Protein AF-A0A836Q0M6-F1 (afdb_monomer_lite)

Radius of gyration: 48.04 Å; chains: 1; bounding box: 101×68×186 Å

Foldseek 3Di:
DDDDDDDDDDPPPPVVVVVVVVVVVVVVVPDPPPPDQLLNVLVVCVVVVVLVSSLVSLVVVCVVPVLDLSSLLSNLVSCVSVVVLVSSLVSLVSSLVSPVPDPSNVVSVVSNVVSVVVVVVLQPCQDDPVLLVVLLVQQVVVLVVVLVVLQVVLQVLLVVLQVVLCVVLVHDCPVDPVVVPDDDPPVPDPPPVVNVVVNVVSNVVSNVSSVVSNVVSVVVSVVSVVLSVVVSVLSVCQPDDDPDQRWHSPPDYSVDTDGDRSVPPPVVPPPPPPPPPPVPPPVVVPPCPPPVVVVVVVVVVPDDDDDPPDDDDDDDDDDDDDDDPPPDDDDDDD

Secondary structure (DSSP, 8-state):
-----PPPPPTTSSHHHHHHHHHHHHHTTT---TTS-HHHHHHHHHHTT-HHHHHHHHHHHHHH-TT-HHHHHHHHHHHHHTT-HHHHHHHHHHHHHH-TTSHHHHHHHHHHHHHHHHHHHHHT-PPPHHHHHHHHHHHHHHHHHHHHHHHHHHHHHHHHHHHHHHHHTT----S-GGGGG-----TT----HHHHHHHHHHHHHHHHHHHHHHHHHHHHHHHHHHHHHHHHHHHH-TTS-TTSPPBPSTT--SS---B--TT-------------------TTT-------HHHHHHHTTT-PPPPS-----PPPPP---PPPS---------

Sequence (334 aa):
MPLRSETTRPLSALRLSCVMLFLLGAALISMPRALAGPLEDGVEQYYYKRYHTAAMFFEEACAKDPMNWKPHFYLARTLEQLREYEAAKAEFEYCFRLNPFSKEGRLAKQAVLDLAADRERRKHIADDPMIVAQALRLLNSQSADLKGRIRAEANRLANERMRVAAERLGMRVETNPNRYRRWYYRPDEEVSGRAYIQNSWHRNDAMREAALARIEATRRAAEIQKSSNNLKLLIADPSNKPGSAKLRALGTNLYVRFYGSPERDDIPGEDKPLELKAKAGLLSDLNLKTSNPIREALNGMGFATPTKASLKSAPPPKRVVRRDPRAYHHFGDW

Structure (mmCIF, N/CA/C/O backbone):
data_AF-A0A836Q0M6-F1
#
_entry.id   AF-A0A836Q0M6-F1
#
loop_
_atom_site.group_PDB
_atom_site.id
_atom_site.type_symbol
_atom_site.label_atom_id
_atom_site.label_alt_id
_atom_site.label_comp_id
_atom_site.label_asym_id
_atom_site.label_entity_id
_atom_site.label_seq_id
_atom_site.pdbx_PDB_ins_code
_atom_site.Cartn_x
_atom_site.Cartn_y
_atom_site.Cartn_z
_atom_site.occupancy
_atom_site.B_iso_or_equiv
_atom_site.auth_seq_id
_atom_site.auth_comp_id
_atom_site.auth_asym_id
_atom_site.auth_atom_id
_atom_site.pdbx_PDB_model_num
ATOM 1 N N . MET A 1 1 ? 0.145 18.548 125.464 1.00 50.41 1 MET A N 1
ATOM 2 C CA . MET A 1 1 ? 0.325 17.227 124.812 1.00 50.41 1 MET A CA 1
ATOM 3 C C . MET A 1 1 ? -1.043 16.557 124.756 1.00 50.41 1 MET A C 1
ATOM 5 O O . MET A 1 1 ? -1.698 16.662 125.786 1.00 50.41 1 MET A O 1
ATOM 9 N N . PRO A 1 2 ? -1.516 15.913 123.665 1.00 54.16 2 PRO A N 1
ATOM 10 C CA . PRO A 1 2 ? -0.854 15.487 122.424 1.00 54.16 2 PRO A CA 1
ATOM 11 C C . PRO A 1 2 ? -1.456 16.078 121.118 1.00 54.16 2 PRO A C 1
ATOM 13 O O . PRO A 1 2 ? -2.412 16.843 121.135 1.00 54.16 2 PRO A O 1
ATOM 16 N N . LEU A 1 3 ? -0.808 15.714 120.003 1.00 57.53 3 LEU A N 1
ATOM 17 C CA . LEU A 1 3 ? -1.065 16.006 118.582 1.00 57.53 3 LEU A CA 1
ATOM 18 C C . LEU A 1 3 ? -2.156 15.117 117.947 1.00 57.53 3 LEU A C 1
ATOM 20 O O . LEU A 1 3 ? -2.352 14.002 118.429 1.00 57.53 3 LEU A O 1
ATOM 24 N N . ARG A 1 4 ? -2.672 15.562 116.778 1.00 46.38 4 ARG A N 1
ATOM 25 C CA . ARG A 1 4 ? -3.208 14.830 115.585 1.00 46.38 4 ARG A CA 1
ATOM 26 C C . ARG A 1 4 ? -4.562 15.409 115.148 1.00 46.38 4 ARG A C 1
ATOM 28 O O . ARG A 1 4 ? -5.356 15.766 116.000 1.00 46.38 4 ARG A O 1
ATOM 35 N N . SER A 1 5 ? -4.959 15.485 113.882 1.00 52.97 5 SER A N 1
ATOM 36 C CA . SER A 1 5 ? -4.341 15.305 112.559 1.00 52.97 5 SER A CA 1
ATOM 37 C C . SER A 1 5 ? -5.459 15.673 111.571 1.00 52.97 5 SER A C 1
ATOM 39 O O . SER A 1 5 ? -6.487 14.994 111.578 1.00 52.97 5 SER A O 1
ATOM 41 N N . GLU A 1 6 ? -5.306 16.726 110.766 1.00 49.78 6 GLU A N 1
ATOM 42 C CA . GLU A 1 6 ? -6.314 17.093 109.764 1.00 49.78 6 GLU A CA 1
ATOM 43 C C . GLU A 1 6 ? -6.086 16.390 108.423 1.00 49.78 6 GLU A C 1
ATOM 45 O O . GLU A 1 6 ? -4.973 16.161 107.953 1.00 49.78 6 GLU A O 1
ATOM 50 N N . THR A 1 7 ? -7.225 16.005 107.871 1.00 54.31 7 THR A N 1
ATOM 51 C CA . THR A 1 7 ? -7.507 15.124 106.747 1.00 54.31 7 THR A CA 1
ATOM 52 C C . THR A 1 7 ? -7.107 15.693 105.387 1.00 54.31 7 THR A C 1
ATOM 54 O O . THR A 1 7 ? -7.543 16.782 105.019 1.00 54.31 7 THR A O 1
ATOM 57 N N . THR A 1 8 ? -6.427 14.893 104.566 1.00 55.72 8 THR A N 1
ATOM 58 C CA . THR A 1 8 ? -6.371 15.074 103.110 1.00 55.72 8 THR A CA 1
ATOM 59 C C . THR A 1 8 ? -7.397 14.147 102.445 1.00 55.72 8 THR A C 1
ATOM 61 O O . THR A 1 8 ? -7.401 12.937 102.668 1.00 55.72 8 THR A O 1
ATOM 64 N N . ARG A 1 9 ? -8.312 14.711 101.643 1.00 58.56 9 ARG A N 1
ATOM 65 C CA . ARG A 1 9 ? -9.244 13.954 100.784 1.00 58.56 9 ARG A CA 1
ATOM 66 C C . ARG A 1 9 ? -8.723 13.909 99.336 1.00 58.56 9 ARG A C 1
ATOM 68 O O . ARG A 1 9 ? -8.118 14.883 98.887 1.00 58.56 9 ARG A O 1
ATOM 75 N N . PRO A 1 10 ? -8.938 12.803 98.600 1.00 55.53 10 PRO A N 1
ATOM 76 C CA . PRO A 1 10 ? -8.218 12.514 97.363 1.00 55.53 10 PRO A CA 1
ATOM 77 C C . PRO A 1 10 ? -8.876 13.135 96.118 1.00 55.53 10 PRO A C 1
ATOM 79 O O . PRO A 1 10 ? -10.002 12.810 95.754 1.00 55.53 10 PRO A O 1
ATOM 82 N N . LEU A 1 11 ? -8.117 13.971 95.404 1.00 52.91 11 LEU A N 1
ATOM 83 C CA . LEU A 1 11 ? -8.437 14.542 94.082 1.00 52.91 11 LEU A CA 1
ATOM 84 C C . LEU A 1 11 ? -8.231 13.552 92.908 1.00 52.91 11 LEU A C 1
ATOM 86 O O . LEU A 1 11 ? -8.150 13.960 91.750 1.00 52.91 11 LEU A O 1
ATOM 90 N N . SER A 1 12 ? -8.122 12.247 93.168 1.00 55.44 12 SER A N 1
ATOM 91 C CA . SER A 1 12 ? -7.747 11.246 92.156 1.00 55.44 12 SER A CA 1
ATOM 92 C C . SER A 1 12 ? -8.926 10.585 91.430 1.00 55.44 12 SER A C 1
ATOM 94 O O . SER A 1 12 ? -8.722 10.004 90.367 1.00 55.44 12 SER A O 1
ATOM 96 N N . ALA A 1 13 ? -10.162 10.708 91.928 1.00 52.38 13 ALA A N 1
ATOM 97 C CA . ALA A 1 13 ? -11.315 10.021 91.333 1.00 52.38 13 ALA A CA 1
ATOM 98 C C . ALA A 1 13 ? -11.869 10.699 90.061 1.00 52.38 13 ALA A C 1
ATOM 100 O O . ALA A 1 13 ? -12.451 10.030 89.211 1.00 52.38 13 ALA A O 1
ATOM 101 N N . LEU A 1 14 ? -11.659 12.010 89.878 1.00 49.62 14 LEU A N 1
ATOM 102 C CA . LEU A 1 14 ? -12.245 12.753 88.750 1.00 49.62 14 LEU A CA 1
ATOM 103 C C . LEU A 1 14 ? -11.432 12.640 87.444 1.00 49.62 14 LEU A C 1
ATOM 105 O O . LEU A 1 14 ? -11.962 12.882 86.364 1.00 49.62 14 LEU A O 1
ATOM 109 N N . ARG A 1 15 ? -10.150 12.252 87.514 1.00 50.56 15 ARG A N 1
ATOM 110 C CA . ARG A 1 15 ? -9.269 12.168 86.331 1.00 50.56 15 ARG A CA 1
ATOM 111 C C . ARG A 1 15 ? -9.404 10.862 85.540 1.00 50.56 15 ARG A C 1
ATOM 113 O O . ARG A 1 15 ? -9.083 10.858 84.358 1.00 50.56 15 ARG A O 1
ATOM 120 N N . LEU A 1 16 ? -9.918 9.786 86.142 1.00 53.41 16 LEU A N 1
ATOM 121 C CA . LEU A 1 16 ? -10.124 8.513 85.435 1.00 53.41 16 LEU A CA 1
ATOM 122 C C . LEU A 1 16 ? -11.371 8.502 84.535 1.00 53.41 16 LEU A C 1
ATOM 124 O O . LEU A 1 16 ? -11.392 7.780 83.542 1.00 53.41 16 LEU A O 1
ATOM 128 N N . SER A 1 17 ? -12.379 9.331 84.825 1.00 52.09 17 SER A N 1
ATOM 129 C CA . SER A 1 17 ? -13.626 9.372 84.045 1.00 52.09 17 SER A CA 1
ATOM 130 C C . SER A 1 17 ? -13.435 9.980 82.642 1.00 52.09 17 SER A C 1
ATOM 132 O O . SER A 1 17 ? -13.937 9.450 81.653 1.00 52.09 17 SER A O 1
ATOM 134 N N . CYS A 1 18 ? -12.619 11.034 82.511 1.00 52.34 18 CYS A N 1
ATOM 135 C CA . CYS A 1 18 ? -12.404 11.704 81.220 1.00 52.34 18 CYS A CA 1
ATOM 136 C C . CYS A 1 18 ? -11.504 10.920 80.245 1.00 52.34 18 CYS A C 1
ATOM 138 O O . CYS A 1 18 ? -11.646 11.073 79.034 1.00 52.34 18 CYS A O 1
ATOM 140 N N . VAL A 1 19 ? -10.600 10.065 80.739 1.00 56.09 19 VAL A N 1
ATOM 141 C CA . VAL A 1 19 ? -9.698 9.276 79.874 1.00 56.09 19 VAL A CA 1
ATOM 142 C C . VAL A 1 19 ? -10.438 8.105 79.214 1.00 56.09 19 VAL A C 1
ATOM 144 O O . VAL A 1 19 ? -10.186 7.801 78.050 1.00 56.09 19 VAL A O 1
ATOM 147 N N . MET A 1 20 ? -11.419 7.503 79.896 1.00 54.41 20 MET A N 1
ATOM 148 C CA . MET A 1 20 ? -12.246 6.435 79.313 1.00 54.41 20 MET A CA 1
ATOM 149 C C . MET A 1 20 ? -13.196 6.940 78.214 1.00 54.41 20 MET A C 1
ATOM 151 O O . MET A 1 20 ? -13.411 6.244 77.224 1.00 54.41 20 MET A O 1
ATOM 155 N N . LEU A 1 21 ? -13.709 8.170 78.330 1.00 55.16 21 LEU A N 1
ATOM 156 C CA . LEU A 1 21 ? -14.567 8.784 77.304 1.00 55.16 21 LEU A CA 1
ATOM 157 C C . LEU A 1 21 ? -13.790 9.170 76.030 1.00 55.16 21 LEU A C 1
ATOM 159 O O . LEU A 1 21 ? -14.326 9.062 74.929 1.00 55.16 21 LEU A O 1
ATOM 163 N N . PHE A 1 22 ? -12.508 9.532 76.153 1.00 54.53 22 PHE A N 1
ATOM 164 C CA . PHE A 1 22 ? -11.638 9.782 74.995 1.00 54.53 22 PHE A CA 1
ATOM 165 C C . PHE A 1 22 ? -11.197 8.495 74.276 1.00 54.53 22 PHE A C 1
ATOM 167 O O . PHE A 1 22 ? -11.093 8.490 73.049 1.00 54.53 22 PHE A O 1
ATOM 174 N N . LEU A 1 23 ? -10.997 7.387 75.000 1.00 53.38 23 LEU A N 1
ATOM 175 C CA . LEU A 1 23 ? -10.647 6.095 74.391 1.00 53.38 23 LEU A CA 1
ATOM 176 C C . LEU A 1 23 ? -11.824 5.446 73.639 1.00 53.38 23 LEU A C 1
ATOM 178 O O . LEU A 1 23 ? -11.609 4.825 72.601 1.00 53.38 23 LEU A O 1
ATOM 182 N N . LEU A 1 24 ? -13.067 5.657 74.086 1.00 53.03 24 LEU A N 1
ATOM 183 C CA . LEU A 1 24 ? -14.267 5.230 73.349 1.00 53.03 24 LEU A CA 1
ATOM 184 C C . LEU A 1 24 ? -14.552 6.100 72.108 1.00 53.03 24 LEU A C 1
ATOM 186 O O . LEU A 1 24 ? -15.029 5.580 71.101 1.00 53.03 24 LEU A O 1
ATOM 190 N N . GLY A 1 25 ? -14.209 7.394 72.132 1.00 54.38 25 GLY A N 1
ATOM 191 C CA . GLY A 1 25 ? -14.343 8.286 70.971 1.00 54.38 25 GLY A CA 1
ATOM 192 C C . GLY A 1 25 ? -13.349 7.992 69.838 1.00 54.38 25 GLY A C 1
ATOM 193 O O . GLY A 1 25 ? -13.709 8.074 68.665 1.00 54.38 25 GLY A O 1
ATOM 194 N N . ALA A 1 26 ? -12.116 7.590 70.165 1.00 52.50 26 ALA A N 1
ATOM 195 C CA . ALA A 1 26 ? -11.098 7.254 69.163 1.00 52.50 26 ALA A CA 1
ATOM 196 C C . ALA A 1 26 ? -11.338 5.893 68.476 1.00 52.50 26 ALA A C 1
ATOM 198 O O . ALA A 1 26 ? -10.954 5.711 67.321 1.00 52.50 26 ALA A O 1
ATOM 199 N N . ALA A 1 27 ? -12.020 4.953 69.142 1.00 49.91 27 ALA A N 1
ATOM 200 C CA . ALA A 1 27 ? -12.343 3.642 68.574 1.00 49.91 27 ALA A CA 1
ATOM 201 C C . ALA A 1 27 ? -13.418 3.697 67.466 1.00 49.91 27 ALA A C 1
ATOM 203 O O . ALA A 1 27 ? -13.453 2.825 66.602 1.00 49.91 27 ALA A O 1
ATOM 204 N N . LEU A 1 28 ? -14.257 4.741 67.432 1.00 50.81 28 LEU A N 1
ATOM 205 C CA . LEU A 1 28 ? -15.283 4.933 66.394 1.00 50.81 28 LEU A CA 1
ATOM 206 C C . LEU A 1 28 ? -14.735 5.506 65.074 1.00 50.81 28 LEU A C 1
ATOM 208 O O . LEU A 1 28 ? -15.388 5.379 64.042 1.00 50.81 28 LEU A O 1
ATOM 212 N N . ILE A 1 29 ? -13.532 6.090 65.076 1.00 55.44 29 ILE A N 1
ATOM 213 C CA . ILE A 1 29 ? -12.898 6.665 63.871 1.00 55.44 29 ILE A CA 1
ATOM 214 C C . ILE A 1 29 ? -12.078 5.604 63.109 1.00 55.44 29 ILE A C 1
ATOM 216 O O . ILE A 1 29 ? -11.746 5.785 61.942 1.00 55.44 29 ILE A O 1
ATOM 220 N N . SER A 1 30 ? -11.815 4.454 63.738 1.00 49.06 30 SER A N 1
ATOM 221 C CA . SER A 1 30 ? -11.123 3.305 63.142 1.00 49.06 30 SER A CA 1
ATOM 222 C C . SER A 1 30 ? -12.056 2.101 62.958 1.00 49.06 30 SER A C 1
ATOM 224 O O . SER A 1 30 ? -11.635 0.953 63.104 1.00 49.06 30 SER A O 1
ATOM 226 N N . MET A 1 31 ? -13.330 2.337 62.633 1.00 56.34 31 MET A N 1
ATOM 227 C CA . MET A 1 31 ? -14.153 1.277 62.051 1.00 56.34 31 MET A CA 1
ATOM 228 C C . MET A 1 31 ? -13.548 0.934 60.681 1.00 56.34 31 MET A C 1
ATOM 230 O O . MET A 1 31 ? -13.465 1.823 59.826 1.00 56.34 31 MET A O 1
ATOM 234 N N . PRO A 1 32 ? -13.097 -0.310 60.435 1.00 53.78 32 PRO A N 1
ATOM 235 C CA . PRO A 1 32 ? -12.728 -0.712 59.091 1.00 53.78 32 PRO A CA 1
ATOM 236 C C . PRO A 1 32 ? -13.953 -0.491 58.205 1.00 53.78 32 PRO A C 1
ATOM 238 O O . PRO A 1 32 ? -15.076 -0.836 58.576 1.00 53.78 32 PRO A O 1
ATOM 241 N N . ARG A 1 33 ? -13.735 0.115 57.039 1.00 54.12 33 ARG A N 1
ATOM 242 C CA . ARG A 1 33 ? -14.723 0.364 55.980 1.00 54.12 33 ARG A CA 1
ATOM 243 C C . ARG A 1 33 ? -15.148 -0.970 55.332 1.00 54.12 33 ARG A C 1
ATOM 245 O O . ARG A 1 33 ? -15.127 -1.117 54.125 1.00 54.12 33 ARG A O 1
ATOM 252 N N . ALA A 1 34 ? -15.460 -1.972 56.150 1.00 50.31 34 ALA A N 1
ATOM 253 C CA . ALA A 1 34 ? -15.627 -3.380 55.804 1.00 50.31 34 ALA A CA 1
ATOM 254 C C . ALA A 1 34 ? -17.068 -3.727 55.394 1.00 50.31 34 ALA A C 1
ATOM 256 O O . ALA A 1 34 ? -17.471 -4.884 55.472 1.00 50.31 34 ALA A O 1
ATOM 257 N N . LEU A 1 35 ? -17.857 -2.725 54.996 1.00 54.56 35 LEU A N 1
ATOM 258 C CA . LEU A 1 35 ? -19.253 -2.905 54.594 1.00 54.56 35 LEU A CA 1
ATOM 259 C C . LEU A 1 35 ? -19.591 -2.245 53.248 1.00 54.56 35 LEU A C 1
ATOM 261 O O . LEU A 1 35 ? -20.765 -2.048 52.950 1.00 54.56 35 LEU A O 1
ATOM 265 N N . ALA A 1 36 ? -18.590 -1.867 52.450 1.00 64.75 36 ALA A N 1
ATOM 266 C CA . ALA A 1 36 ? -18.807 -1.642 51.025 1.00 64.75 36 ALA A CA 1
ATOM 267 C C . ALA A 1 36 ? -18.698 -3.009 50.333 1.00 64.75 36 ALA A C 1
ATOM 269 O O . ALA A 1 36 ? -17.789 -3.785 50.632 1.00 64.75 36 ALA A O 1
ATOM 270 N N . GLY A 1 37 ? -19.676 -3.370 49.502 1.00 88.81 37 GLY A N 1
ATOM 271 C CA . GLY A 1 37 ? -19.597 -4.592 48.715 1.00 88.81 37 GLY A CA 1
ATOM 272 C C . GLY A 1 37 ? -18.575 -4.434 47.581 1.00 88.81 37 GLY A C 1
ATOM 273 O O . GLY A 1 37 ? -18.213 -3.312 47.220 1.00 88.81 37 GLY A O 1
ATOM 274 N N . PRO A 1 38 ? -18.139 -5.540 46.949 1.00 93.69 38 PRO A N 1
ATOM 275 C CA . PRO A 1 38 ? -17.195 -5.479 45.829 1.00 93.69 38 PRO A CA 1
ATOM 276 C C . PRO A 1 38 ? -17.687 -4.599 44.672 1.00 93.69 38 PRO A C 1
ATOM 278 O O . PRO A 1 38 ? -16.892 -4.016 43.944 1.00 93.69 38 PRO A O 1
ATOM 281 N N . LEU A 1 39 ? -19.009 -4.470 44.509 1.00 94.94 39 LEU A N 1
ATOM 282 C CA . LEU A 1 39 ? -19.602 -3.581 43.515 1.00 94.94 39 LEU A CA 1
ATOM 283 C C . LEU A 1 39 ? -19.304 -2.108 43.827 1.00 94.94 39 LEU A C 1
ATOM 285 O O . LEU A 1 39 ? -18.896 -1.375 42.929 1.00 94.94 39 LEU A O 1
ATOM 289 N N .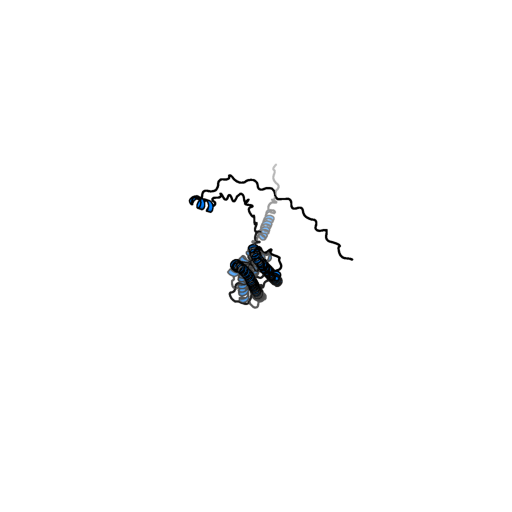 GLU A 1 40 ? -19.507 -1.668 45.069 1.00 95.88 40 GLU A N 1
ATOM 290 C CA . GLU A 1 40 ? -19.239 -0.291 45.486 1.00 95.88 40 GLU A CA 1
ATOM 291 C C . GLU A 1 40 ? -17.747 0.049 45.371 1.00 95.88 40 GLU A C 1
ATOM 293 O O . GLU A 1 40 ? -17.407 1.098 44.818 1.00 95.88 40 GLU A O 1
ATOM 298 N N . ASP A 1 41 ? -16.871 -0.866 45.795 1.00 95.62 41 ASP A N 1
ATOM 299 C CA . ASP A 1 41 ? -15.417 -0.712 45.672 1.00 95.62 41 ASP A CA 1
ATOM 300 C C . ASP A 1 41 ? -14.988 -0.627 44.199 1.00 95.62 41 ASP A C 1
ATOM 302 O O . ASP A 1 41 ? -14.195 0.241 43.818 1.00 95.62 41 ASP A O 1
ATOM 306 N N . GLY A 1 42 ? -15.559 -1.475 43.336 1.00 96.75 42 GLY A N 1
ATOM 307 C CA . GLY A 1 42 ? -15.324 -1.433 41.894 1.00 96.75 42 GLY A CA 1
ATOM 308 C C . GLY A 1 42 ? -15.754 -0.104 41.269 1.00 96.75 42 GLY A C 1
ATOM 309 O O . GLY A 1 42 ? -15.006 0.483 40.482 1.00 96.75 42 GLY A O 1
ATOM 310 N N . VAL A 1 43 ? -16.925 0.419 41.654 1.00 97.31 43 VAL A N 1
ATOM 311 C CA . VAL A 1 43 ? -17.424 1.725 41.192 1.00 97.31 43 VAL A CA 1
ATOM 312 C C . VAL A 1 43 ? -16.494 2.853 41.641 1.00 97.31 43 VAL A C 1
ATOM 314 O O . VAL A 1 43 ? -16.165 3.730 40.839 1.00 97.31 43 VAL A O 1
ATOM 317 N N . GLU A 1 44 ? -16.020 2.822 42.885 1.00 96.88 44 GLU A N 1
ATOM 318 C CA . GLU A 1 44 ? -15.062 3.802 43.395 1.00 96.88 44 GLU A CA 1
ATOM 319 C C . GLU A 1 44 ? -13.749 3.773 42.589 1.00 96.88 44 GLU A C 1
ATOM 321 O O . GLU A 1 44 ? -13.304 4.812 42.089 1.00 96.88 44 GLU A O 1
ATOM 326 N N . GLN A 1 45 ? -13.162 2.591 42.363 1.00 97.44 45 GLN A N 1
ATOM 327 C CA . GLN A 1 45 ? -11.943 2.465 41.550 1.00 97.44 45 GLN A CA 1
ATOM 328 C C . GLN A 1 45 ? -12.153 2.911 40.094 1.00 97.44 45 GLN A C 1
ATOM 330 O O . GLN A 1 45 ? -11.254 3.518 39.499 1.00 97.44 45 GLN A O 1
ATOM 335 N N . TYR A 1 46 ? -13.335 2.656 39.525 1.00 97.69 46 TYR A N 1
ATOM 336 C CA . TYR A 1 46 ? -13.696 3.104 38.182 1.00 97.69 46 TYR A CA 1
ATOM 337 C C . TYR A 1 46 ? -13.691 4.635 38.078 1.00 97.69 46 TYR A C 1
ATOM 339 O O . TYR A 1 46 ? -13.094 5.188 37.152 1.00 97.69 46 TYR A O 1
ATOM 347 N N . TYR A 1 47 ? -14.278 5.341 39.052 1.00 97.31 47 TYR A N 1
ATOM 348 C CA . TYR A 1 47 ? -14.256 6.809 39.084 1.00 97.31 47 TYR A CA 1
ATOM 349 C C . TYR A 1 47 ? -12.848 7.383 39.296 1.00 97.31 47 TYR A C 1
ATOM 351 O O . TYR A 1 47 ? -12.530 8.435 38.736 1.00 97.31 47 TYR A O 1
ATOM 359 N N . TYR A 1 48 ? -11.967 6.665 40.000 1.00 97.62 48 TYR A N 1
ATOM 360 C CA . TYR A 1 48 ? -10.537 6.994 40.073 1.00 97.62 48 TYR A CA 1
ATOM 361 C C . TYR A 1 48 ? -9.737 6.630 38.809 1.00 97.62 48 TYR A C 1
ATOM 363 O O . TYR A 1 48 ? -8.517 6.805 38.792 1.00 97.62 48 TYR A O 1
ATOM 371 N N . LYS A 1 49 ? -10.395 6.151 37.741 1.00 97.19 49 LYS A N 1
ATOM 372 C CA . LYS A 1 49 ? -9.787 5.723 36.467 1.00 97.19 49 LYS A CA 1
ATOM 373 C C . LYS A 1 49 ? -8.774 4.582 36.611 1.00 97.19 49 LYS A C 1
ATOM 375 O O . LYS A 1 49 ? -7.898 4.409 35.764 1.00 97.19 49 LYS A O 1
ATOM 380 N N . ARG A 1 50 ? -8.879 3.784 37.675 1.00 97.50 50 ARG A N 1
ATOM 381 C CA . ARG A 1 50 ? -8.032 2.606 37.901 1.00 97.50 50 ARG A CA 1
ATOM 382 C C . ARG A 1 50 ? -8.731 1.371 37.342 1.00 97.50 50 ARG A C 1
ATOM 384 O O . ARG A 1 50 ? -9.257 0.538 38.077 1.00 97.50 50 ARG A O 1
ATOM 391 N N . TYR A 1 51 ? -8.770 1.288 36.016 1.00 97.81 51 TYR A N 1
ATOM 392 C CA . TYR A 1 51 ? -9.625 0.332 35.310 1.00 97.81 51 TYR A CA 1
ATOM 393 C C . TYR A 1 51 ? -9.253 -1.136 35.561 1.00 97.81 51 TYR A C 1
ATOM 395 O O . TYR A 1 51 ? -10.146 -1.946 35.761 1.00 97.81 51 TYR A O 1
ATOM 403 N N . HIS A 1 52 ? -7.965 -1.486 35.658 1.00 97.50 52 HIS A N 1
ATOM 404 C CA . HIS A 1 52 ? -7.563 -2.869 35.963 1.00 97.50 52 HIS A CA 1
ATOM 405 C C . HIS A 1 52 ? -8.062 -3.346 37.334 1.00 97.50 52 HIS A C 1
ATOM 407 O O . HIS A 1 52 ? -8.620 -4.431 37.444 1.00 97.50 52 HIS A O 1
ATOM 413 N N . THR A 1 53 ? -7.918 -2.523 38.378 1.00 97.00 53 THR A N 1
ATOM 414 C CA . THR A 1 53 ? -8.429 -2.869 39.715 1.00 97.00 53 THR A CA 1
ATOM 415 C C . THR A 1 53 ? -9.953 -2.870 39.755 1.00 97.00 53 THR A C 1
ATOM 417 O O . THR A 1 53 ? -10.537 -3.730 40.402 1.00 97.00 53 THR A O 1
ATOM 420 N N . ALA A 1 54 ? -10.605 -1.941 39.047 1.00 98.00 54 ALA A N 1
ATOM 421 C CA . ALA A 1 54 ? -12.063 -1.907 38.959 1.00 98.00 54 ALA A CA 1
ATOM 422 C C . ALA A 1 54 ? -12.619 -3.181 38.301 1.00 98.00 54 ALA A C 1
ATOM 424 O O . ALA A 1 54 ? -13.582 -3.749 38.808 1.00 98.00 54 ALA A O 1
ATOM 425 N N . ALA A 1 55 ? -11.979 -3.664 37.229 1.00 97.88 55 ALA A N 1
ATOM 426 C CA . ALA A 1 55 ? -12.365 -4.901 36.555 1.00 97.88 55 ALA A CA 1
ATOM 427 C C . ALA A 1 55 ? -12.336 -6.099 37.516 1.00 97.88 55 ALA A C 1
ATOM 429 O O . ALA A 1 55 ? -13.335 -6.803 37.609 1.00 97.88 55 ALA A O 1
ATOM 430 N N . MET A 1 56 ? -11.270 -6.256 38.313 1.00 97.50 56 MET A N 1
ATOM 431 C CA . MET A 1 56 ? -11.173 -7.337 39.307 1.00 97.50 56 MET A CA 1
ATOM 432 C C . MET A 1 56 ? -12.326 -7.315 40.322 1.00 97.50 56 MET A C 1
ATOM 434 O O . MET A 1 56 ? -12.927 -8.349 40.607 1.00 97.50 56 MET A O 1
ATOM 438 N N . PHE A 1 57 ? -12.666 -6.137 40.853 1.00 97.88 57 PHE A N 1
ATOM 439 C CA . PHE A 1 57 ? -13.777 -5.999 41.799 1.00 97.88 57 PHE A CA 1
ATOM 440 C C . PHE A 1 57 ? -15.136 -6.285 41.151 1.00 97.88 57 PHE A C 1
ATOM 442 O O . PHE A 1 57 ? -15.998 -6.912 41.770 1.00 97.88 57 PHE A O 1
ATOM 449 N N . PHE A 1 58 ? -15.337 -5.869 39.897 1.00 98.12 58 PHE A N 1
ATOM 450 C CA . PHE A 1 58 ? -16.565 -6.184 39.171 1.00 98.12 58 PHE A CA 1
ATOM 451 C C . PHE A 1 58 ? -16.671 -7.666 38.812 1.00 98.12 58 PHE A C 1
ATOM 453 O O . PHE A 1 58 ? -17.765 -8.211 38.914 1.00 98.12 58 PHE A O 1
ATOM 460 N N . GLU A 1 59 ? -15.575 -8.334 38.455 1.00 97.56 59 GLU A N 1
ATOM 461 C CA . GLU A 1 59 ? -15.541 -9.788 38.253 1.00 97.56 59 GLU A CA 1
ATOM 462 C C . GLU A 1 59 ? -15.902 -10.533 39.543 1.00 97.56 59 GLU A C 1
ATOM 464 O O . GLU A 1 59 ? -16.741 -11.435 39.521 1.00 97.56 59 GLU A O 1
ATOM 469 N N . GLU A 1 60 ? -15.356 -10.109 40.689 1.00 97.00 60 GLU A N 1
ATOM 470 C CA . GLU A 1 60 ? -15.730 -10.662 41.996 1.00 97.00 60 GLU A CA 1
ATOM 471 C C . GLU A 1 60 ? -17.220 -10.426 42.304 1.00 97.00 60 GLU A C 1
ATOM 473 O O . GLU A 1 60 ? -17.911 -11.324 42.791 1.00 97.00 60 GLU A O 1
ATOM 478 N N . ALA A 1 61 ? -17.746 -9.238 41.989 1.00 96.62 61 ALA A N 1
ATOM 479 C CA . ALA A 1 61 ? -19.163 -8.928 42.158 1.00 96.62 61 ALA A CA 1
ATOM 480 C C . ALA A 1 61 ? -20.062 -9.792 41.251 1.00 96.62 61 ALA A C 1
ATOM 482 O O . ALA A 1 61 ? -21.087 -10.287 41.719 1.00 96.62 61 ALA A O 1
ATOM 483 N N . CYS A 1 62 ? -19.662 -10.022 39.994 1.00 96.50 62 CYS A N 1
ATOM 484 C CA . CYS A 1 62 ? -20.352 -10.929 39.069 1.00 96.50 62 CYS A CA 1
ATOM 485 C C . CYS A 1 62 ? -20.325 -12.378 39.578 1.00 96.50 62 CYS A C 1
ATOM 487 O O . CYS A 1 62 ? -21.313 -13.094 39.448 1.00 96.50 62 CYS A O 1
ATOM 489 N N . ALA A 1 63 ? -19.216 -12.816 40.183 1.00 96.75 63 ALA A N 1
ATOM 490 C CA . ALA A 1 63 ? -19.095 -14.160 40.744 1.00 96.75 63 ALA A CA 1
ATOM 491 C C . ALA A 1 63 ? -19.993 -14.366 41.976 1.00 96.75 63 ALA A C 1
ATOM 493 O O . ALA A 1 63 ? -20.540 -15.454 42.162 1.00 96.75 63 ALA A O 1
ATOM 494 N N . LYS A 1 64 ? -20.158 -13.332 42.815 1.00 95.88 64 LYS A N 1
ATOM 495 C CA . LYS A 1 64 ? -21.034 -13.384 43.999 1.00 95.88 64 LYS A CA 1
ATOM 496 C C . LYS A 1 64 ? -22.517 -13.364 43.640 1.00 95.88 64 LYS A C 1
ATOM 498 O O . LYS A 1 64 ? -23.290 -14.073 44.278 1.00 95.88 64 LYS A O 1
ATOM 503 N N . ASP A 1 65 ? -22.911 -12.569 42.648 1.00 95.12 65 ASP A N 1
ATOM 504 C CA . ASP A 1 65 ? -24.295 -12.499 42.171 1.00 95.12 65 ASP A CA 1
ATOM 505 C C . ASP A 1 65 ? -24.360 -12.441 40.631 1.00 95.12 65 ASP A C 1
ATOM 507 O O . ASP A 1 65 ? -24.438 -11.353 40.048 1.00 95.12 65 ASP A O 1
ATOM 511 N N . PRO A 1 66 ? -24.379 -13.609 39.958 1.00 96.12 66 PRO A N 1
ATOM 512 C CA . PRO A 1 66 ? -24.391 -13.695 38.494 1.00 96.12 66 PRO A CA 1
ATOM 513 C C . PRO A 1 66 ? -25.679 -13.199 37.823 1.00 96.12 66 PRO A C 1
ATOM 515 O O . PRO A 1 66 ? -25.752 -13.154 36.593 1.00 96.12 66 PRO A O 1
ATOM 518 N N . MET A 1 67 ? -26.731 -12.902 38.596 1.00 96.56 67 MET A N 1
ATOM 519 C CA . MET A 1 67 ? -28.011 -12.400 38.078 1.00 96.56 67 MET A CA 1
ATOM 520 C C . MET A 1 67 ? -28.145 -10.882 38.236 1.00 96.56 67 MET A C 1
ATOM 522 O O . MET A 1 67 ? -29.100 -10.281 37.733 1.00 96.56 67 MET A O 1
ATOM 526 N N . ASN A 1 68 ? -27.178 -10.234 38.887 1.00 96.06 68 ASN A N 1
ATOM 527 C CA . ASN A 1 68 ? -27.159 -8.791 39.030 1.00 96.06 68 ASN A CA 1
ATOM 528 C C . ASN A 1 68 ? -26.578 -8.121 37.784 1.00 96.06 68 ASN A C 1
ATOM 530 O O . ASN A 1 68 ? -25.386 -8.187 37.505 1.00 96.06 68 ASN A O 1
ATOM 534 N N . TRP A 1 69 ? -27.416 -7.386 37.058 1.00 97.12 69 TRP A N 1
ATOM 535 C CA . TRP A 1 69 ? -27.012 -6.689 35.837 1.00 97.12 69 TRP A CA 1
ATOM 536 C C . TRP A 1 69 ? -26.000 -5.548 36.072 1.00 97.12 69 TRP A C 1
ATOM 538 O O . TRP A 1 69 ? -25.281 -5.183 35.141 1.00 97.12 69 TRP A O 1
ATOM 548 N N . LYS A 1 70 ? -25.929 -4.965 37.283 1.00 97.06 70 LYS A N 1
ATOM 549 C CA . LYS A 1 70 ? -25.072 -3.797 37.574 1.00 97.06 70 LYS A CA 1
ATOM 550 C C . LYS A 1 70 ? -23.573 -4.114 37.418 1.00 97.06 70 LYS A C 1
ATOM 552 O O . LYS A 1 70 ? -22.935 -3.406 36.638 1.00 97.06 70 LYS A O 1
ATOM 557 N N . PRO A 1 71 ? -23.009 -5.140 38.095 1.00 97.62 71 PRO A N 1
ATOM 558 C CA . PRO A 1 71 ? -21.632 -5.583 37.876 1.00 97.62 71 PRO A CA 1
ATOM 559 C C . PRO A 1 71 ? -21.278 -5.772 36.398 1.00 97.62 71 PRO A C 1
ATOM 561 O O . PRO A 1 71 ? -20.305 -5.181 35.940 1.00 97.62 71 PRO A O 1
ATOM 564 N N . HIS A 1 72 ? -22.112 -6.485 35.632 1.00 98.06 72 HIS A N 1
ATOM 565 C CA . HIS A 1 72 ? -21.878 -6.740 34.204 1.00 98.06 72 HIS A CA 1
ATOM 566 C C . HIS A 1 72 ? -21.810 -5.450 33.372 1.00 98.06 72 HIS A C 1
ATOM 568 O O . HIS A 1 72 ? -20.932 -5.295 32.526 1.00 98.06 72 HIS A O 1
ATOM 574 N N . PHE A 1 73 ? -22.692 -4.477 33.634 1.00 98.25 73 PHE A N 1
ATOM 575 C CA . PHE A 1 73 ? -22.661 -3.187 32.937 1.00 98.25 73 PHE A CA 1
ATOM 576 C C . PHE A 1 73 ? -21.368 -2.403 33.204 1.00 98.25 73 PHE A C 1
ATOM 578 O O . PHE A 1 73 ? -20.760 -1.860 32.277 1.00 98.25 73 PHE A O 1
ATOM 585 N N . TYR A 1 74 ? -20.953 -2.317 34.471 1.00 98.00 74 TYR A N 1
ATOM 586 C CA . TYR A 1 74 ? -19.744 -1.582 34.841 1.00 98.00 74 TYR A CA 1
ATOM 587 C C . TYR A 1 74 ? -18.468 -2.315 34.421 1.00 98.00 74 TYR A C 1
ATOM 589 O O . TYR A 1 74 ? -17.521 -1.661 33.978 1.00 98.00 74 TYR A O 1
ATOM 597 N N . LEU A 1 75 ? -18.454 -3.649 34.467 1.00 98.25 75 LEU A N 1
ATOM 598 C CA . LEU A 1 75 ? -17.370 -4.463 33.926 1.00 98.25 75 LEU A CA 1
ATOM 599 C C . LEU A 1 75 ? -17.201 -4.200 32.428 1.00 98.25 75 LEU A C 1
ATOM 601 O O . LEU A 1 75 ? -16.110 -3.840 31.995 1.00 98.25 75 LEU A O 1
ATOM 605 N N . ALA A 1 76 ? -18.290 -4.243 31.655 1.00 98.00 76 ALA A N 1
ATOM 606 C CA . ALA A 1 76 ? -18.266 -3.958 30.223 1.00 98.00 76 ALA A CA 1
ATOM 607 C C . ALA A 1 76 ? -17.705 -2.559 29.902 1.00 98.00 76 ALA A C 1
ATOM 609 O O . ALA A 1 76 ? -16.849 -2.409 29.029 1.00 98.00 76 ALA A O 1
ATOM 610 N N . ARG A 1 77 ? -18.124 -1.530 30.652 1.00 97.88 77 ARG A N 1
ATOM 611 C CA . ARG A 1 77 ? -17.579 -0.163 30.539 1.00 97.88 77 ARG A CA 1
ATOM 612 C C . ARG A 1 77 ? -16.099 -0.090 30.891 1.00 97.88 77 ARG A C 1
ATOM 614 O O . ARG A 1 77 ? -15.350 0.647 30.258 1.00 97.88 77 ARG A O 1
ATOM 621 N N . THR A 1 78 ? -15.672 -0.842 31.895 1.00 98.19 78 THR A N 1
ATOM 622 C CA . THR A 1 78 ? -14.268 -0.896 32.310 1.00 98.19 78 THR A CA 1
ATOM 623 C C . THR A 1 78 ? -13.410 -1.559 31.235 1.00 98.19 78 THR A C 1
ATOM 625 O O . THR A 1 78 ? -12.374 -1.014 30.861 1.00 98.19 78 THR A O 1
ATOM 628 N N . LEU A 1 79 ? -13.883 -2.667 30.663 1.00 97.81 79 LEU A N 1
ATOM 629 C CA . LEU A 1 79 ? -13.244 -3.365 29.545 1.00 97.81 79 LEU A CA 1
ATOM 630 C C . LEU A 1 79 ? -13.172 -2.488 28.284 1.00 97.81 79 LEU A C 1
ATOM 632 O O . LEU A 1 79 ? -12.159 -2.491 27.586 1.00 97.81 79 LEU A O 1
ATOM 636 N N . GLU A 1 80 ? -14.193 -1.663 28.026 1.00 95.94 80 GLU A N 1
ATOM 637 C CA . GLU A 1 80 ? -14.172 -0.648 26.963 1.00 95.94 80 GLU A CA 1
ATOM 638 C C . GLU A 1 80 ? -13.016 0.354 27.162 1.00 95.94 80 GLU A C 1
ATOM 640 O O . GLU A 1 80 ? -12.280 0.642 26.213 1.00 95.94 80 GLU A O 1
ATOM 645 N N . GLN A 1 81 ? -12.795 0.835 28.395 1.00 96.69 81 GLN A N 1
ATOM 646 C CA . GLN A 1 81 ? -11.670 1.727 28.727 1.00 96.69 81 GLN A CA 1
ATOM 647 C C . GLN A 1 81 ? -10.305 1.029 28.627 1.00 96.69 81 GLN A C 1
ATOM 649 O O . GLN A 1 81 ? -9.317 1.663 28.253 1.00 96.69 81 GLN A O 1
ATOM 654 N N . LEU A 1 82 ? -10.255 -0.276 28.906 1.00 95.31 82 LEU A N 1
ATOM 655 C CA . LEU A 1 82 ? -9.069 -1.124 28.734 1.00 95.31 82 LEU A CA 1
ATOM 656 C C . LEU A 1 82 ? -8.815 -1.539 27.272 1.00 95.31 82 LEU A C 1
ATOM 658 O O . LEU A 1 82 ? -7.781 -2.131 26.982 1.00 95.31 82 LEU A O 1
ATOM 662 N N . ARG A 1 83 ? -9.704 -1.170 26.336 1.00 93.88 83 ARG A N 1
ATOM 663 C CA . ARG A 1 83 ? -9.670 -1.537 24.903 1.00 93.88 83 ARG A CA 1
ATOM 664 C C . ARG A 1 83 ? -9.874 -3.031 24.622 1.00 93.88 83 ARG A C 1
ATOM 666 O O . ARG A 1 83 ? -9.552 -3.509 23.534 1.00 93.88 83 ARG A O 1
ATOM 673 N N . GLU A 1 84 ? -10.483 -3.755 25.552 1.00 94.38 84 GLU A N 1
ATOM 674 C CA . GLU A 1 84 ? -10.840 -5.169 25.411 1.00 94.38 84 GLU A CA 1
ATOM 675 C C . GLU A 1 84 ? -12.263 -5.315 24.846 1.00 94.38 84 GLU A C 1
ATOM 677 O O . GLU A 1 84 ? -13.200 -5.758 25.508 1.00 94.38 84 GLU A O 1
ATOM 682 N N . TYR A 1 85 ? -12.443 -4.893 23.592 1.00 93.44 85 TYR A N 1
ATOM 683 C CA . TYR A 1 85 ? -13.769 -4.684 22.994 1.00 93.44 85 TYR A CA 1
ATOM 684 C C . TYR A 1 85 ? -14.632 -5.949 22.857 1.00 93.44 85 TYR A C 1
ATOM 686 O O . TYR A 1 85 ? -15.852 -5.864 22.983 1.00 93.44 85 TYR A O 1
ATOM 694 N N . GLU A 1 86 ? -14.035 -7.117 22.594 1.00 92.56 86 GLU A N 1
ATOM 695 C CA . GLU A 1 86 ? -14.791 -8.375 22.453 1.00 92.56 86 GLU A CA 1
ATOM 696 C C . GLU A 1 86 ? -15.333 -8.857 23.808 1.00 92.56 86 GLU A C 1
ATOM 698 O O . GLU A 1 86 ? -16.500 -9.238 23.900 1.00 92.56 86 GLU A O 1
ATOM 703 N N . ALA A 1 87 ? -14.527 -8.757 24.872 1.00 95.38 87 ALA A N 1
ATOM 704 C CA . ALA A 1 87 ? -14.966 -9.059 26.234 1.00 95.38 87 ALA A CA 1
ATOM 705 C C . ALA A 1 87 ? -16.029 -8.049 26.701 1.00 95.38 87 ALA A C 1
ATOM 707 O O . ALA A 1 87 ? -17.091 -8.443 27.180 1.00 95.38 87 ALA A O 1
ATOM 708 N N . ALA A 1 88 ? -15.807 -6.752 26.452 1.00 97.50 88 ALA A N 1
ATOM 709 C CA . ALA A 1 88 ? -16.783 -5.703 26.749 1.00 97.50 88 ALA A CA 1
ATOM 710 C C . ALA A 1 88 ? -18.139 -5.964 26.073 1.00 97.50 88 ALA A C 1
ATOM 712 O O . ALA A 1 88 ? -19.192 -5.818 26.693 1.00 97.50 88 ALA A O 1
ATOM 713 N N . LYS A 1 89 ? -18.125 -6.383 24.801 1.00 97.06 89 LYS A N 1
ATOM 714 C CA . LYS A 1 89 ? -19.340 -6.715 24.054 1.00 97.06 89 LYS A CA 1
ATOM 715 C C . LYS A 1 89 ? -20.105 -7.873 24.699 1.00 97.06 89 LYS A C 1
ATOM 717 O O . LYS A 1 89 ? -21.318 -7.755 24.861 1.00 97.06 89 LYS A O 1
ATOM 722 N N . ALA A 1 90 ? -19.421 -8.953 25.082 1.00 97.06 90 ALA A N 1
ATOM 723 C CA . ALA A 1 90 ? -20.053 -10.107 25.726 1.00 97.06 90 ALA A CA 1
ATOM 724 C C . ALA A 1 90 ? -20.745 -9.720 27.046 1.00 97.06 90 ALA A C 1
ATOM 726 O O . ALA A 1 90 ? -21.888 -10.116 27.292 1.00 97.06 90 ALA A O 1
ATOM 727 N N . GLU A 1 91 ? -20.094 -8.879 27.851 1.00 98.00 91 GLU A N 1
ATOM 728 C CA . GLU A 1 91 ? -20.642 -8.383 29.116 1.00 98.00 91 GLU A CA 1
ATOM 729 C C . GLU A 1 91 ? -21.830 -7.428 28.911 1.00 98.00 91 GLU A C 1
ATOM 731 O O . GLU A 1 91 ? -22.851 -7.542 29.595 1.00 98.00 91 GLU A O 1
ATOM 736 N N . PHE A 1 92 ? -21.780 -6.538 27.909 1.00 98.19 92 PHE A N 1
ATOM 737 C CA . PHE A 1 92 ? -22.943 -5.719 27.548 1.00 98.19 92 PHE A CA 1
ATOM 738 C C . PHE A 1 92 ? -24.122 -6.567 27.048 1.00 98.19 92 PHE A C 1
ATOM 740 O O . PHE A 1 92 ? -25.271 -6.288 27.401 1.00 98.19 92 PHE A O 1
ATOM 747 N N . GLU A 1 93 ? -23.869 -7.614 26.259 1.00 97.94 93 GLU A N 1
ATOM 748 C CA . GLU A 1 93 ? -24.905 -8.558 25.821 1.00 97.94 93 GLU A CA 1
ATOM 749 C C . GLU A 1 93 ? -25.519 -9.315 27.006 1.00 97.94 93 GLU A C 1
ATOM 751 O O . GLU A 1 93 ? -26.731 -9.546 27.035 1.00 97.94 93 GLU A O 1
ATOM 756 N N . TYR A 1 94 ? -24.713 -9.692 28.001 1.00 97.25 94 TYR A N 1
ATOM 757 C CA . TYR A 1 94 ? -25.199 -10.327 29.225 1.00 97.25 94 TYR A CA 1
ATOM 758 C C . TYR A 1 94 ? -26.044 -9.358 30.069 1.00 97.25 94 TYR A C 1
ATOM 760 O O . TYR A 1 94 ? -27.181 -9.678 30.418 1.00 97.25 94 TYR A O 1
ATOM 768 N N . CYS A 1 95 ? -25.567 -8.127 30.283 1.00 97.69 95 CYS A N 1
ATOM 769 C CA . CYS A 1 95 ? -26.326 -7.070 30.955 1.00 97.69 95 CYS A CA 1
ATOM 770 C C . CYS A 1 95 ? -27.683 -6.804 30.277 1.00 97.69 95 CYS A C 1
ATOM 772 O O . CYS A 1 95 ? -28.705 -6.679 30.957 1.00 97.69 95 CYS A O 1
ATOM 774 N N . PHE A 1 96 ? -27.712 -6.718 28.943 1.00 97.75 96 PHE A N 1
ATOM 775 C CA . PHE A 1 96 ? -28.951 -6.499 28.194 1.00 97.75 96 PHE A CA 1
ATOM 776 C C . PHE A 1 96 ? -29.925 -7.677 28.328 1.00 97.75 96 PHE A C 1
ATOM 778 O O . PHE A 1 96 ? -31.129 -7.453 28.436 1.00 97.75 96 PHE A O 1
ATOM 785 N N . ARG A 1 97 ? -29.423 -8.920 28.366 1.00 97.44 97 ARG A N 1
ATOM 786 C CA . ARG A 1 97 ? -30.253 -10.115 28.594 1.00 97.44 97 ARG A CA 1
ATOM 787 C C . ARG A 1 97 ? -30.893 -10.126 29.979 1.00 97.44 97 ARG A C 1
ATOM 789 O O . ARG A 1 97 ? -32.066 -10.470 30.083 1.00 97.44 97 ARG A O 1
ATOM 796 N N . LEU A 1 98 ? -30.147 -9.740 31.016 1.00 97.31 98 LEU A N 1
ATOM 797 C CA . LEU A 1 98 ? -30.655 -9.708 32.389 1.00 97.31 98 LEU A CA 1
ATOM 798 C C . LEU A 1 98 ? -31.719 -8.624 32.598 1.00 97.31 98 LEU A C 1
ATOM 800 O O . LEU A 1 98 ? -32.696 -8.851 33.307 1.00 97.31 98 LEU A O 1
ATOM 804 N N . ASN A 1 99 ? -31.544 -7.439 32.002 1.00 96.75 99 ASN A N 1
ATOM 805 C CA . ASN A 1 99 ? -32.482 -6.334 32.194 1.00 96.75 99 ASN A CA 1
ATOM 806 C C . ASN A 1 99 ? -32.637 -5.455 30.938 1.00 96.75 99 ASN A C 1
ATOM 808 O O . ASN A 1 99 ? -32.078 -4.361 30.874 1.00 96.75 99 ASN A O 1
ATOM 812 N N . PRO A 1 100 ? -33.425 -5.883 29.937 1.00 96.88 100 PRO A N 1
ATOM 813 C CA . PRO A 1 100 ? -33.519 -5.182 28.655 1.00 96.88 100 PRO A CA 1
ATOM 814 C C . PRO A 1 100 ? -34.289 -3.854 28.719 1.00 96.88 100 PRO A C 1
ATOM 816 O O . PRO A 1 100 ? -34.123 -2.998 27.846 1.00 96.88 100 PRO A O 1
ATOM 819 N N . PHE A 1 101 ? -35.146 -3.669 29.728 1.00 96.19 101 PHE A N 1
ATOM 820 C CA . PHE A 1 101 ? -36.041 -2.512 29.830 1.00 96.19 101 PHE A CA 1
ATOM 821 C C . PHE A 1 101 ? -35.497 -1.384 30.717 1.00 96.19 101 PHE A C 1
ATOM 823 O O . PHE A 1 101 ? -36.048 -0.275 30.691 1.00 96.19 101 PHE A O 1
ATOM 830 N N . SER A 1 102 ? -34.413 -1.617 31.464 1.00 96.12 102 SER A N 1
ATOM 831 C CA . SER A 1 102 ? -33.753 -0.562 32.236 1.00 96.12 102 SER A CA 1
ATOM 832 C C . SER A 1 102 ? -33.055 0.458 31.334 1.00 96.12 102 SER A C 1
ATOM 834 O O . SER A 1 102 ? -32.824 0.242 30.138 1.00 96.12 102 SER A O 1
ATOM 836 N N . LYS A 1 103 ? -32.724 1.619 31.911 1.00 96.94 103 LYS A N 1
ATOM 837 C CA . LYS A 1 103 ? -31.939 2.645 31.216 1.00 96.94 103 LYS A CA 1
ATOM 838 C C . LYS A 1 103 ? -30.573 2.080 30.821 1.00 96.94 103 LYS A C 1
ATOM 840 O O . LYS A 1 103 ? -30.121 2.297 29.702 1.00 96.94 103 LYS A O 1
ATOM 845 N N . GLU A 1 104 ? -29.963 1.318 31.715 1.00 96.00 104 GLU A N 1
ATOM 846 C CA . GLU A 1 104 ? -28.652 0.702 31.562 1.00 96.00 104 GLU A CA 1
ATOM 847 C C . GLU A 1 104 ? -28.683 -0.440 30.546 1.00 96.00 104 GLU A C 1
ATOM 849 O O . GLU A 1 104 ? -27.789 -0.518 29.712 1.00 96.00 104 GLU A O 1
ATOM 854 N N . GLY A 1 105 ? -29.751 -1.243 30.505 1.00 96.69 105 GLY A N 1
ATOM 855 C CA . GLY A 1 105 ? -29.954 -2.254 29.467 1.00 96.69 105 GLY A CA 1
ATOM 856 C C . GLY A 1 105 ? -30.053 -1.651 28.068 1.00 96.69 105 GLY A C 1
ATOM 857 O O . GLY A 1 105 ? -29.412 -2.130 27.132 1.00 96.69 105 GLY A O 1
ATOM 858 N N . ARG A 1 106 ? -30.788 -0.540 27.913 1.00 97.50 106 ARG A N 1
ATOM 859 C CA . ARG A 1 106 ? -30.824 0.203 26.639 1.00 97.50 106 ARG A CA 1
ATOM 860 C C . ARG A 1 106 ? -29.448 0.748 26.249 1.00 97.50 106 ARG A C 1
ATOM 862 O O . ARG A 1 106 ? -29.075 0.638 25.083 1.00 97.50 106 ARG A O 1
ATOM 869 N N . LEU A 1 107 ? -28.693 1.287 27.210 1.00 97.69 107 LEU A N 1
ATOM 870 C CA . LEU A 1 107 ? -27.318 1.747 26.981 1.00 97.69 107 LEU A CA 1
ATOM 871 C C . LEU A 1 107 ? -26.382 0.592 26.606 1.00 97.69 107 LEU A C 1
ATOM 873 O O . LEU A 1 107 ? -25.554 0.764 25.719 1.00 97.69 107 LEU A O 1
ATOM 877 N N . ALA A 1 108 ? -26.528 -0.577 27.231 1.00 97.31 108 ALA A N 1
ATOM 878 C CA . ALA A 1 108 ? -25.759 -1.773 26.905 1.00 97.31 108 ALA A CA 1
ATOM 879 C C . ALA A 1 108 ? -26.053 -2.242 25.474 1.00 97.31 108 ALA A C 1
ATOM 881 O O . ALA A 1 108 ? -25.130 -2.462 24.697 1.00 97.31 108 ALA A O 1
ATOM 882 N N . LYS A 1 109 ? -27.331 -2.294 25.075 1.00 97.44 109 LYS A N 1
ATOM 883 C CA . LYS A 1 109 ? -27.720 -2.602 23.690 1.00 97.44 109 LYS A CA 1
ATOM 884 C C . LYS A 1 109 ? -27.114 -1.613 22.695 1.00 97.44 109 LYS A C 1
ATOM 886 O O . LYS A 1 109 ? -26.606 -2.032 21.658 1.00 97.44 109 LYS A O 1
ATOM 891 N N . GLN A 1 110 ? -27.179 -0.316 22.996 1.00 96.94 110 GLN A N 1
ATOM 892 C CA . GLN A 1 110 ? -26.569 0.707 22.153 1.00 96.94 110 GLN A CA 1
ATOM 893 C C . GLN A 1 110 ? -25.053 0.496 22.047 1.00 96.94 110 GLN A C 1
ATOM 895 O O . GLN A 1 110 ? -24.537 0.470 20.938 1.00 96.94 110 GLN A O 1
ATOM 900 N N . ALA A 1 111 ? -24.368 0.235 23.162 1.00 96.38 111 ALA A N 1
ATOM 901 C CA . ALA A 1 111 ? -22.936 -0.045 23.169 1.00 96.38 111 ALA A CA 1
ATOM 902 C C . ALA A 1 111 ? -22.578 -1.287 22.334 1.00 96.38 111 ALA A C 1
ATOM 904 O O . ALA A 1 111 ? -21.612 -1.252 21.582 1.00 96.38 111 ALA A O 1
ATOM 905 N N . VAL A 1 112 ? -23.373 -2.362 22.382 1.00 96.25 112 VAL A N 1
ATOM 906 C CA . VAL A 1 112 ? -23.171 -3.545 21.519 1.00 96.25 112 VAL A CA 1
ATOM 907 C C . VAL A 1 112 ? -23.282 -3.180 20.039 1.00 96.25 112 VAL A C 1
ATOM 909 O O . VAL A 1 112 ? -22.465 -3.635 19.237 1.00 96.25 112 VAL A O 1
ATOM 912 N N . LEU A 1 113 ? -24.272 -2.362 19.667 1.00 94.62 113 LEU A N 1
ATOM 913 C CA . LEU A 1 113 ? -24.441 -1.895 18.289 1.00 94.62 113 LEU A CA 1
ATOM 914 C C . LEU A 1 113 ? -23.291 -0.982 17.856 1.00 94.62 113 LEU A C 1
ATOM 916 O O . LEU A 1 113 ? -22.785 -1.145 16.749 1.00 94.62 113 LEU A O 1
ATOM 920 N N . ASP A 1 114 ? -22.852 -0.077 18.727 1.00 93.50 114 ASP A N 1
ATOM 921 C CA . ASP A 1 114 ? -21.739 0.832 18.463 1.00 93.50 114 ASP A CA 1
ATOM 922 C C . ASP A 1 114 ? -20.425 0.058 18.305 1.00 93.50 114 ASP A C 1
ATOM 924 O O . ASP A 1 114 ? -19.706 0.281 17.334 1.00 93.50 114 ASP A O 1
ATOM 928 N N . LEU A 1 115 ? -20.154 -0.918 19.178 1.00 91.31 115 LEU A N 1
ATOM 929 C CA . LEU A 1 115 ? -18.990 -1.806 19.090 1.00 91.31 115 LEU A CA 1
ATOM 930 C C . LEU A 1 115 ? -19.037 -2.695 17.841 1.00 91.31 115 LEU A C 1
ATOM 932 O O . LEU A 1 115 ? -18.012 -2.913 17.195 1.00 91.31 115 LEU A O 1
ATOM 936 N N . ALA A 1 116 ? -20.217 -3.194 17.462 1.00 88.25 116 ALA A N 1
ATOM 937 C CA . ALA A 1 116 ? -20.390 -3.949 16.224 1.00 88.25 116 ALA A CA 1
ATOM 938 C C . ALA A 1 116 ? -20.165 -3.063 14.988 1.00 88.25 116 ALA A C 1
ATOM 940 O O . ALA A 1 116 ? -19.459 -3.466 14.064 1.00 88.25 116 ALA A O 1
ATOM 941 N N . ALA A 1 117 ? -20.705 -1.843 14.987 1.00 83.88 117 ALA A N 1
ATOM 942 C CA . ALA A 1 117 ? -20.502 -0.873 13.919 1.00 83.88 117 ALA A CA 1
ATOM 943 C C . ALA A 1 117 ? -19.037 -0.431 13.828 1.00 83.88 117 ALA A C 1
ATOM 945 O O . ALA A 1 117 ? -18.510 -0.319 12.726 1.00 83.88 117 ALA A O 1
ATOM 946 N N . ASP A 1 118 ? -18.357 -0.233 14.957 1.00 79.19 118 ASP A N 1
ATOM 947 C CA . ASP A 1 118 ? -16.923 0.051 15.005 1.00 79.19 118 ASP A CA 1
ATOM 948 C C . ASP A 1 118 ? -16.095 -1.111 14.476 1.00 79.19 118 ASP A C 1
ATOM 950 O O . ASP A 1 118 ? -15.142 -0.886 13.734 1.00 79.19 118 ASP A O 1
ATOM 954 N N . ARG A 1 119 ? -16.463 -2.356 14.788 1.00 75.56 119 ARG A N 1
ATOM 955 C CA . ARG A 1 119 ? -15.803 -3.532 14.218 1.00 75.56 119 ARG A CA 1
ATOM 956 C C . ARG A 1 119 ? -15.961 -3.579 12.700 1.00 75.56 119 ARG A C 1
ATOM 958 O O . ARG A 1 119 ? -14.979 -3.822 12.003 1.00 75.56 119 ARG A O 1
ATOM 965 N N . GLU A 1 120 ? -17.152 -3.304 12.176 1.00 67.12 120 GLU A N 1
ATOM 966 C CA . GLU A 1 120 ? -17.363 -3.207 10.727 1.00 67.12 120 GLU A CA 1
ATOM 967 C C . GLU A 1 120 ? -16.596 -2.020 10.120 1.00 67.12 120 GLU A C 1
ATOM 969 O O . GLU A 1 120 ? -15.879 -2.194 9.136 1.00 67.12 120 GLU A O 1
ATOM 974 N N . ARG A 1 121 ? -16.610 -0.839 10.752 1.00 64.38 121 ARG A N 1
ATOM 975 C CA . ARG A 1 121 ? -15.785 0.311 10.337 1.00 64.38 121 ARG A CA 1
ATOM 976 C C . ARG A 1 121 ? -14.294 -0.037 10.307 1.00 64.38 121 ARG A C 1
ATOM 978 O O . ARG A 1 121 ? -13.623 0.308 9.341 1.00 64.38 121 ARG A O 1
ATOM 985 N N . ARG A 1 122 ? -13.784 -0.766 11.308 1.00 62.16 122 ARG A N 1
ATOM 986 C CA . ARG A 1 122 ? -12.384 -1.229 11.390 1.00 62.16 122 ARG A CA 1
ATOM 987 C C . ARG A 1 122 ? -12.042 -2.259 10.312 1.00 62.16 122 ARG A C 1
ATOM 989 O O . ARG A 1 122 ? -10.974 -2.177 9.713 1.00 62.16 122 ARG A O 1
ATOM 996 N N . LYS A 1 123 ? -12.957 -3.179 9.984 1.00 60.91 123 LYS A N 1
ATOM 997 C CA . LYS A 1 123 ? -12.806 -4.104 8.840 1.00 60.91 123 LYS A CA 1
ATOM 998 C C . LYS A 1 123 ? -12.761 -3.377 7.488 1.00 60.91 123 LYS A C 1
ATOM 1000 O O . LYS A 1 123 ? -12.189 -3.905 6.525 1.00 60.91 123 LYS A O 1
ATOM 1005 N N . HIS A 1 124 ? -13.364 -2.189 7.433 1.00 53.28 124 HIS A N 1
ATOM 1006 C CA . HIS A 1 124 ? -13.521 -1.341 6.256 1.00 53.28 124 HIS A CA 1
ATOM 1007 C C . HIS A 1 124 ? -12.718 -0.039 6.317 1.00 53.28 124 HIS A C 1
ATOM 1009 O O . HIS A 1 124 ? -13.108 0.916 5.646 1.00 53.28 124 HIS A O 1
ATOM 1015 N N . ILE A 1 125 ? -11.592 0.025 7.045 1.00 58.03 125 ILE A N 1
ATOM 1016 C CA . ILE A 1 125 ? -10.664 1.156 6.888 1.00 58.03 125 ILE A CA 1
ATOM 1017 C C . ILE A 1 125 ? -10.048 1.040 5.488 1.00 58.03 125 ILE A C 1
ATOM 1019 O O . ILE A 1 125 ? -8.979 0.469 5.285 1.00 58.03 125 ILE A O 1
ATOM 1023 N N . ALA A 1 126 ? -10.789 1.525 4.494 1.00 65.62 126 ALA A N 1
ATOM 1024 C CA . ALA A 1 126 ? -10.240 1.988 3.244 1.00 65.62 126 ALA A CA 1
ATOM 1025 C C . ALA A 1 126 ? -9.185 3.032 3.612 1.00 65.62 126 ALA A C 1
ATOM 1027 O O . ALA A 1 126 ? -9.426 3.875 4.481 1.00 65.62 126 ALA A O 1
ATOM 1028 N N . ASP A 1 127 ? -8.000 2.934 3.012 1.00 73.69 127 ASP A N 1
ATOM 1029 C CA . ASP A 1 127 ? -6.969 3.939 3.238 1.00 73.69 127 ASP A CA 1
ATOM 1030 C C . ASP A 1 127 ? -7.540 5.335 2.952 1.00 73.69 127 ASP A C 1
ATOM 1032 O O . ASP A 1 127 ? -8.380 5.500 2.062 1.00 73.69 127 ASP A O 1
ATOM 1036 N N . ASP A 1 128 ? -7.082 6.332 3.714 1.00 82.00 128 ASP A N 1
ATOM 1037 C CA . ASP A 1 128 ? -7.491 7.726 3.541 1.00 82.00 128 ASP A CA 1
ATOM 1038 C C . ASP A 1 128 ? -7.441 8.103 2.042 1.00 82.00 128 ASP A C 1
ATOM 1040 O O . ASP A 1 128 ? -6.416 7.848 1.388 1.00 82.00 128 ASP A O 1
ATOM 1044 N N . PRO A 1 129 ? -8.507 8.704 1.472 1.00 86.00 129 PRO A N 1
ATOM 1045 C CA . PRO A 1 129 ? -8.543 9.113 0.070 1.00 86.00 129 PRO A CA 1
ATOM 1046 C C . PRO A 1 129 ? -7.308 9.906 -0.377 1.00 86.00 129 PRO A C 1
ATOM 1048 O O . PRO A 1 129 ? -6.874 9.791 -1.527 1.00 86.00 129 PRO A O 1
ATOM 1051 N N . MET A 1 130 ? -6.704 10.686 0.522 1.00 87.94 130 MET A N 1
ATOM 1052 C CA . MET A 1 130 ? -5.480 11.433 0.257 1.00 87.94 130 MET A CA 1
ATOM 1053 C C . MET A 1 130 ? -4.262 10.515 0.085 1.00 87.94 130 MET A C 1
ATOM 1055 O O . MET A 1 130 ? -3.480 10.713 -0.851 1.00 87.94 130 MET A O 1
ATOM 1059 N N . ILE A 1 131 ? -4.121 9.487 0.927 1.00 87.31 131 ILE A N 1
ATOM 1060 C CA . ILE A 1 131 ? -3.050 8.481 0.830 1.00 87.31 131 ILE A CA 1
ATOM 1061 C C . ILE A 1 131 ? -3.214 7.678 -0.462 1.00 87.31 131 ILE A C 1
ATOM 1063 O O . ILE A 1 131 ? -2.245 7.480 -1.198 1.00 87.31 131 ILE A O 1
ATOM 1067 N N . VAL A 1 132 ? -4.446 7.280 -0.787 1.00 89.81 132 VAL A N 1
ATOM 1068 C CA . VAL A 1 132 ? -4.774 6.612 -2.054 1.00 89.81 132 VAL A CA 1
ATOM 1069 C C . VAL A 1 132 ? -4.371 7.483 -3.2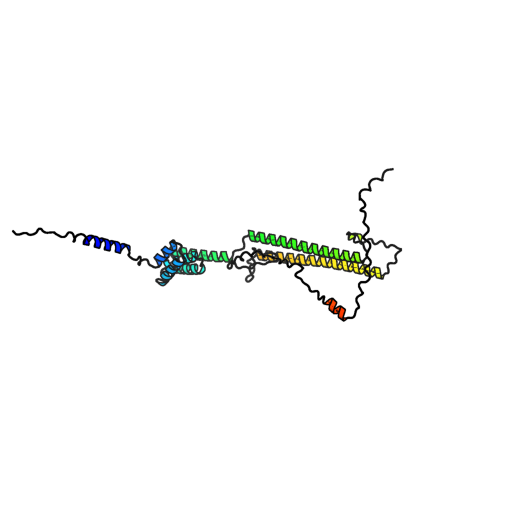41 1.00 89.81 132 VAL A C 1
ATOM 1071 O O . VAL A 1 132 ? -3.628 7.039 -4.120 1.00 89.81 132 VAL A O 1
ATOM 1074 N N . ALA A 1 133 ? -4.786 8.751 -3.259 1.00 92.00 133 ALA A N 1
ATOM 1075 C CA . ALA A 1 133 ? -4.436 9.680 -4.329 1.00 92.00 133 ALA A CA 1
ATOM 1076 C C . ALA A 1 133 ? -2.914 9.871 -4.459 1.00 92.00 133 ALA A C 1
ATOM 1078 O O . ALA A 1 133 ? -2.387 9.907 -5.576 1.00 92.00 133 ALA A O 1
ATOM 1079 N N . GLN A 1 134 ? -2.192 9.958 -3.339 1.00 92.44 134 GLN A N 1
ATOM 1080 C CA . GLN A 1 134 ? -0.734 10.055 -3.324 1.00 92.44 134 GLN A CA 1
ATOM 1081 C C . GLN A 1 134 ? -0.072 8.800 -3.909 1.00 92.44 134 GLN A C 1
ATOM 1083 O O . GLN A 1 134 ? 0.800 8.923 -4.773 1.00 92.44 134 GLN A O 1
ATOM 1088 N N . ALA A 1 135 ? -0.519 7.607 -3.513 1.00 92.56 135 ALA A N 1
ATOM 1089 C CA . ALA A 1 135 ? -0.016 6.340 -4.040 1.00 92.56 135 ALA A CA 1
ATOM 1090 C C . ALA A 1 135 ? -0.252 6.220 -5.555 1.00 92.56 135 ALA A C 1
ATOM 1092 O O . ALA A 1 135 ? 0.651 5.854 -6.311 1.00 92.56 135 ALA A O 1
ATOM 1093 N N . LEU A 1 136 ? -1.435 6.614 -6.038 1.00 94.69 136 LEU A N 1
ATOM 1094 C CA . LEU A 1 136 ? -1.753 6.616 -7.468 1.00 94.69 136 LEU A CA 1
ATOM 1095 C C . LEU A 1 136 ? -0.867 7.592 -8.262 1.00 94.69 136 LEU A C 1
ATOM 1097 O O . LEU A 1 136 ? -0.408 7.255 -9.359 1.00 94.69 136 LEU A O 1
ATOM 1101 N N . ARG A 1 137 ? -0.585 8.786 -7.720 1.00 95.62 137 ARG A N 1
ATOM 1102 C CA . ARG A 1 137 ? 0.358 9.747 -8.327 1.00 95.62 137 ARG A CA 1
ATOM 1103 C C . ARG A 1 137 ? 1.775 9.181 -8.384 1.00 95.62 137 ARG A C 1
ATOM 1105 O O . ARG A 1 137 ? 2.414 9.283 -9.431 1.00 95.62 137 ARG A O 1
ATOM 1112 N N . LEU A 1 138 ? 2.236 8.549 -7.305 1.00 94.38 138 LEU A N 1
ATOM 1113 C CA . LEU A 1 138 ? 3.551 7.912 -7.242 1.00 94.38 138 LEU A CA 1
ATOM 1114 C C . LEU A 1 138 ? 3.679 6.771 -8.263 1.00 94.38 138 LEU A C 1
ATOM 1116 O O . LEU A 1 138 ? 4.660 6.703 -8.998 1.00 94.38 138 LEU A O 1
ATOM 1120 N N . LEU A 1 139 ? 2.667 5.909 -8.380 1.00 95.25 139 LEU A N 1
ATOM 1121 C CA . LEU A 1 139 ? 2.651 4.833 -9.376 1.00 95.25 139 LEU A CA 1
ATOM 1122 C C . LEU A 1 139 ? 2.709 5.368 -10.812 1.00 95.25 139 LEU A C 1
ATOM 1124 O O . LEU A 1 139 ? 3.367 4.772 -11.670 1.00 95.25 139 LEU A O 1
ATOM 1128 N N . ASN A 1 140 ? 2.028 6.484 -11.083 1.00 96.31 140 ASN A N 1
ATOM 1129 C CA . ASN A 1 140 ? 2.078 7.151 -12.381 1.00 96.31 140 ASN A CA 1
ATOM 1130 C C . ASN A 1 140 ? 3.467 7.720 -12.680 1.00 96.31 140 ASN A C 1
ATOM 1132 O O . ASN A 1 140 ? 3.986 7.485 -13.773 1.00 96.31 140 ASN A O 1
ATOM 1136 N N . SER A 1 141 ? 4.076 8.430 -11.726 1.00 97.12 141 SER A N 1
ATOM 1137 C CA . SER A 1 141 ? 5.398 9.032 -11.917 1.00 97.12 141 SER A CA 1
ATOM 1138 C C . SER A 1 141 ? 6.482 7.968 -12.089 1.00 97.12 141 SER A C 1
ATOM 1140 O O . SER A 1 141 ? 7.244 8.030 -13.052 1.00 97.12 141 SER A O 1
ATOM 1142 N N . GLN A 1 142 ? 6.491 6.933 -11.243 1.00 96.94 142 GLN A N 1
ATOM 1143 C CA . GLN A 1 142 ? 7.444 5.822 -11.329 1.00 96.94 142 GLN A CA 1
ATOM 1144 C C . GLN A 1 142 ? 7.303 5.045 -12.639 1.00 96.94 142 GLN A C 1
ATOM 1146 O O . GLN A 1 142 ? 8.301 4.737 -13.290 1.00 96.94 142 GLN A O 1
ATOM 1151 N N . SER A 1 143 ? 6.069 4.749 -13.062 1.00 97.56 143 SER A N 1
ATOM 1152 C CA . SER A 1 143 ? 5.841 4.070 -14.338 1.00 97.56 143 SER A CA 1
ATOM 1153 C C . SER A 1 143 ? 6.288 4.928 -15.522 1.00 97.56 143 SER A C 1
ATOM 1155 O O . SER A 1 143 ? 6.880 4.399 -16.463 1.00 97.56 143 SER A O 1
ATOM 1157 N N . ALA A 1 144 ? 6.032 6.238 -15.502 1.00 97.44 144 ALA A N 1
ATOM 1158 C CA . ALA A 1 144 ? 6.469 7.143 -16.560 1.00 97.44 144 ALA A CA 1
ATOM 1159 C C . ALA A 1 144 ? 8.001 7.231 -16.646 1.00 97.44 144 ALA A C 1
ATOM 1161 O O . ALA A 1 144 ? 8.551 7.051 -17.736 1.00 97.44 144 ALA A O 1
ATOM 1162 N N . ASP A 1 145 ? 8.675 7.432 -15.511 1.00 97.50 145 ASP A N 1
ATOM 1163 C CA . ASP A 1 145 ? 10.136 7.506 -15.420 1.00 97.50 145 ASP A CA 1
ATOM 1164 C C . ASP A 1 145 ? 10.792 6.206 -15.906 1.00 97.50 145 ASP A C 1
ATOM 1166 O O . ASP A 1 145 ? 11.624 6.226 -16.815 1.00 97.50 145 ASP A O 1
ATOM 1170 N N . LEU A 1 146 ? 10.343 5.049 -15.407 1.00 97.06 146 LEU A N 1
ATOM 1171 C CA . LEU A 1 146 ? 10.925 3.760 -15.781 1.00 97.06 146 LEU A CA 1
ATOM 1172 C C . LEU A 1 146 ? 10.761 3.459 -17.281 1.00 97.06 146 LEU A C 1
ATOM 1174 O O . LEU A 1 146 ? 11.709 3.017 -17.932 1.00 97.06 146 LEU A O 1
ATOM 1178 N N . LYS A 1 147 ? 9.598 3.768 -17.873 1.00 97.88 147 LYS A N 1
ATOM 1179 C CA . LYS A 1 147 ? 9.406 3.668 -19.334 1.00 97.88 147 LYS A CA 1
ATOM 1180 C C . LYS A 1 147 ? 10.347 4.599 -20.097 1.00 97.88 147 LYS A C 1
ATOM 1182 O O . LYS A 1 147 ? 10.852 4.216 -21.152 1.00 97.88 147 LYS A O 1
ATOM 1187 N N . GLY A 1 148 ? 10.556 5.815 -19.593 1.00 97.00 148 GLY A N 1
ATOM 1188 C CA . GLY A 1 148 ? 11.496 6.778 -20.161 1.00 97.00 148 GLY A CA 1
ATOM 1189 C C . GLY A 1 148 ? 12.919 6.223 -20.189 1.00 97.00 148 GLY A C 1
ATOM 1190 O O . GLY A 1 148 ? 13.551 6.220 -21.246 1.00 97.00 148 GLY A O 1
ATOM 1191 N N . ARG A 1 149 ? 13.381 5.665 -19.064 1.00 97.69 149 ARG A N 1
ATOM 1192 C CA . ARG A 1 149 ? 14.707 5.039 -18.933 1.00 97.69 149 ARG A CA 1
ATOM 1193 C C . ARG A 1 149 ? 14.891 3.867 -19.894 1.00 97.69 149 ARG A C 1
ATOM 1195 O O . ARG A 1 149 ? 15.862 3.867 -20.642 1.00 97.69 149 ARG A O 1
ATOM 1202 N N . ILE A 1 150 ? 13.925 2.947 -19.955 1.00 97.25 150 ILE A N 1
ATOM 1203 C CA . ILE A 1 150 ? 13.958 1.787 -20.867 1.00 97.25 150 ILE A CA 1
ATOM 1204 C C . ILE A 1 150 ? 14.087 2.237 -22.331 1.00 97.25 150 ILE A C 1
ATOM 1206 O O . ILE A 1 150 ? 14.897 1.705 -23.089 1.00 97.25 150 ILE A O 1
ATOM 1210 N N . ARG A 1 151 ? 13.314 3.249 -22.746 1.00 97.62 151 ARG A N 1
ATOM 1211 C CA . ARG A 1 151 ? 13.378 3.784 -24.117 1.00 97.62 151 ARG A CA 1
ATOM 1212 C C . ARG A 1 151 ? 14.706 4.484 -24.401 1.00 97.62 151 ARG A C 1
ATOM 1214 O O . ARG A 1 151 ? 15.262 4.315 -25.484 1.00 97.62 151 ARG A O 1
ATOM 1221 N N . ALA A 1 152 ? 15.209 5.271 -23.451 1.00 97.25 152 ALA A N 1
ATOM 1222 C CA . ALA A 1 152 ? 16.486 5.962 -23.589 1.00 97.25 152 ALA A CA 1
ATOM 1223 C C . ALA A 1 152 ? 17.653 4.971 -23.698 1.00 97.25 152 ALA A C 1
ATOM 1225 O O . ALA A 1 152 ? 18.508 5.130 -24.567 1.00 97.25 152 ALA A O 1
ATOM 1226 N N . GLU A 1 153 ? 17.661 3.929 -22.868 1.00 98.00 153 GLU A N 1
ATOM 1227 C CA . GLU A 1 153 ? 18.654 2.856 -22.900 1.00 98.00 153 GLU A CA 1
ATOM 1228 C C . GLU A 1 153 ? 18.628 2.100 -24.232 1.00 98.00 153 GLU A C 1
ATOM 1230 O O . GLU A 1 153 ? 19.667 1.965 -24.875 1.00 98.00 153 GLU A O 1
ATOM 1235 N N . ALA A 1 154 ? 17.448 1.704 -24.716 1.00 97.62 154 ALA A N 1
ATOM 1236 C CA . ALA A 1 154 ? 17.334 1.036 -26.011 1.00 97.62 154 ALA A CA 1
ATOM 1237 C C . ALA A 1 154 ? 17.781 1.917 -27.182 1.00 97.62 154 ALA A C 1
ATOM 1239 O O . ALA A 1 154 ? 18.400 1.420 -28.119 1.00 97.62 154 ALA A O 1
ATOM 1240 N N . ASN A 1 155 ? 17.526 3.227 -27.131 1.00 96.50 155 ASN A N 1
ATOM 1241 C CA . ASN A 1 155 ? 18.036 4.155 -28.140 1.00 96.50 155 ASN A CA 1
ATOM 1242 C C . ASN A 1 155 ? 19.560 4.287 -28.089 1.00 96.50 155 ASN A C 1
ATOM 1244 O O . ASN A 1 155 ? 20.191 4.319 -29.143 1.00 96.50 155 ASN A O 1
ATOM 1248 N N . ARG A 1 156 ? 20.159 4.330 -26.891 1.00 96.00 156 ARG A N 1
ATOM 1249 C CA . ARG A 1 156 ? 21.621 4.312 -26.737 1.00 96.00 156 ARG A CA 1
ATOM 1250 C C . ARG A 1 156 ? 22.203 3.026 -27.309 1.00 96.00 156 ARG A C 1
ATOM 1252 O O . ARG A 1 156 ? 23.085 3.105 -28.153 1.00 96.00 156 ARG A O 1
ATOM 1259 N N . LEU A 1 157 ? 21.658 1.869 -26.933 1.00 95.88 157 LEU A N 1
ATOM 1260 C CA . LEU A 1 157 ? 22.100 0.571 -27.442 1.00 95.88 157 LEU A CA 1
ATOM 1261 C C . LEU A 1 157 ? 21.978 0.493 -28.969 1.00 95.88 157 LEU A C 1
ATOM 1263 O O . LEU A 1 157 ? 22.935 0.122 -29.639 1.00 95.88 157 LEU A O 1
ATOM 1267 N N . ALA A 1 158 ? 20.838 0.904 -29.527 1.00 94.69 158 ALA A N 1
ATOM 1268 C CA . ALA A 1 158 ? 20.623 0.962 -30.970 1.00 94.69 158 ALA A CA 1
ATOM 1269 C C . ALA A 1 158 ? 21.663 1.851 -31.676 1.00 94.69 158 ALA A C 1
ATOM 1271 O O . ALA A 1 158 ? 22.228 1.452 -32.692 1.00 94.69 158 ALA A O 1
ATOM 1272 N N . ASN A 1 159 ? 21.948 3.035 -31.128 1.00 91.62 159 ASN A N 1
ATOM 1273 C CA . ASN A 1 159 ? 22.944 3.946 -31.687 1.00 91.62 159 ASN A CA 1
ATOM 1274 C C . ASN A 1 159 ? 24.365 3.376 -31.583 1.00 91.62 159 ASN A C 1
ATOM 1276 O O . ASN A 1 159 ? 25.126 3.493 -32.539 1.00 91.62 159 ASN A O 1
ATOM 1280 N N . GLU A 1 160 ? 24.711 2.726 -30.471 1.00 93.75 160 GLU A N 1
ATOM 1281 C CA . GLU A 1 160 ? 26.012 2.076 -30.294 1.00 93.75 160 GLU A CA 1
ATOM 1282 C C . GLU A 1 160 ? 26.218 0.924 -31.281 1.00 93.75 160 GLU A C 1
ATOM 1284 O O . GLU A 1 160 ? 27.281 0.826 -31.890 1.00 93.75 160 GLU A O 1
ATOM 1289 N N . ARG A 1 161 ? 25.193 0.095 -31.530 1.00 91.56 161 ARG A N 1
ATOM 1290 C CA . ARG A 1 161 ? 25.269 -0.971 -32.548 1.00 91.56 161 ARG A CA 1
ATOM 1291 C C . ARG A 1 161 ? 25.525 -0.406 -33.939 1.00 91.56 161 ARG A C 1
ATOM 1293 O O . ARG A 1 161 ? 26.413 -0.880 -34.647 1.00 91.56 161 ARG A O 1
ATOM 1300 N N . MET A 1 162 ? 24.804 0.653 -34.301 1.00 89.88 162 MET A N 1
ATOM 1301 C CA . MET A 1 162 ? 25.019 1.345 -35.571 1.00 89.88 162 MET A CA 1
ATOM 1302 C C . MET A 1 162 ? 26.408 1.993 -35.645 1.00 89.88 162 MET A C 1
ATOM 1304 O O . MET A 1 162 ? 27.041 1.944 -36.699 1.00 89.88 162 MET A O 1
ATOM 1308 N N . ARG A 1 163 ? 26.905 2.559 -34.537 1.00 89.88 163 ARG A N 1
ATOM 1309 C CA . ARG A 1 163 ? 28.237 3.169 -34.459 1.00 89.88 163 ARG A CA 1
ATOM 1310 C C . ARG A 1 163 ? 29.341 2.137 -34.664 1.00 89.88 163 ARG A C 1
ATOM 1312 O O . ARG A 1 163 ? 30.174 2.333 -35.538 1.00 89.88 163 ARG A O 1
ATOM 1319 N N . VAL A 1 164 ? 29.312 1.026 -33.926 1.00 89.62 164 VAL A N 1
ATOM 1320 C CA . VAL A 1 164 ? 30.305 -0.057 -34.042 1.00 89.62 164 VAL A CA 1
ATOM 1321 C C . VAL A 1 164 ? 30.305 -0.657 -35.448 1.00 89.62 164 VAL A C 1
ATOM 1323 O O . VAL A 1 164 ? 31.367 -0.921 -36.011 1.00 89.62 164 VAL A O 1
ATOM 1326 N N . ALA A 1 165 ? 29.127 -0.848 -36.048 1.00 88.56 165 ALA A N 1
ATOM 1327 C CA . ALA A 1 165 ? 29.033 -1.317 -37.426 1.00 88.56 165 ALA A CA 1
ATOM 1328 C C . ALA A 1 165 ? 29.645 -0.317 -38.413 1.00 88.56 165 ALA A C 1
ATOM 1330 O O . ALA A 1 165 ? 30.366 -0.719 -39.318 1.00 88.56 165 ALA A O 1
ATOM 1331 N N . ALA A 1 166 ? 29.409 0.981 -38.231 1.00 84.75 166 ALA A N 1
ATOM 1332 C CA . ALA A 1 166 ? 29.991 2.003 -39.088 1.00 84.75 166 ALA A CA 1
ATOM 1333 C C . ALA A 1 166 ? 31.517 2.133 -38.911 1.00 84.75 166 ALA A C 1
ATOM 1335 O O . ALA A 1 166 ? 32.227 2.188 -39.914 1.00 84.75 166 ALA A O 1
ATOM 1336 N N . GLU A 1 167 ? 32.028 2.068 -37.677 1.00 86.38 167 GLU A N 1
ATOM 1337 C CA . GLU A 1 167 ? 33.469 2.036 -37.381 1.00 86.38 167 GLU A CA 1
ATOM 1338 C C . GLU A 1 167 ? 34.162 0.843 -38.062 1.00 86.38 167 GLU A C 1
ATOM 1340 O O . GLU A 1 167 ? 35.200 1.020 -38.700 1.00 86.38 167 GLU A O 1
ATOM 1345 N N . ARG A 1 168 ? 33.561 -0.357 -38.017 1.00 84.56 168 ARG A N 1
ATOM 1346 C CA . ARG A 1 168 ? 34.085 -1.554 -38.710 1.00 84.56 168 ARG A CA 1
ATOM 1347 C C . ARG A 1 168 ? 34.175 -1.391 -40.223 1.00 84.56 168 ARG A C 1
ATOM 1349 O O . ARG A 1 168 ? 35.056 -1.968 -40.847 1.00 84.56 168 ARG A O 1
ATOM 1356 N N . LEU A 1 169 ? 33.271 -0.612 -40.802 1.00 81.50 169 LEU A N 1
ATOM 1357 C CA . LEU A 1 169 ? 33.224 -0.344 -42.237 1.00 81.50 169 LEU A CA 1
ATOM 1358 C C . LEU A 1 169 ? 34.165 0.799 -42.650 1.00 81.50 169 LEU A C 1
ATOM 1360 O O . LEU A 1 169 ? 34.112 1.241 -43.795 1.00 81.50 169 LEU A O 1
ATOM 1364 N N . GLY A 1 170 ? 34.979 1.326 -41.723 1.00 77.19 170 GLY A N 1
ATOM 1365 C CA . GLY A 1 170 ? 35.803 2.514 -41.956 1.00 77.19 170 GLY A CA 1
ATOM 1366 C C . GLY A 1 170 ? 34.970 3.767 -42.237 1.00 77.19 170 GLY A C 1
ATOM 1367 O O . GLY A 1 170 ? 35.489 4.773 -42.718 1.00 77.19 170 GLY A O 1
ATOM 1368 N N . MET A 1 171 ? 33.664 3.719 -41.961 1.00 67.25 171 MET A N 1
ATOM 1369 C CA . MET A 1 171 ? 32.760 4.827 -42.201 1.00 67.25 171 MET A CA 1
ATOM 1370 C C . MET A 1 171 ? 32.843 5.773 -41.015 1.00 67.25 171 MET A C 1
ATOM 1372 O O . MET A 1 171 ? 32.639 5.393 -39.860 1.00 67.25 171 MET A O 1
ATOM 1376 N N . ARG A 1 172 ? 33.095 7.048 -41.304 1.00 58.28 172 ARG A N 1
ATOM 1377 C CA . ARG A 1 172 ? 32.916 8.090 -40.302 1.00 58.28 172 ARG A CA 1
ATOM 1378 C C . ARG A 1 172 ? 31.429 8.126 -39.961 1.00 58.28 172 ARG A C 1
ATOM 1380 O O . ARG A 1 172 ? 30.601 8.347 -40.842 1.00 58.28 172 ARG A O 1
ATOM 1387 N N . VAL A 1 173 ? 31.095 7.863 -38.700 1.00 55.34 173 VAL A N 1
ATOM 1388 C CA . VAL A 1 173 ? 29.713 7.890 -38.210 1.00 55.34 173 VAL A CA 1
ATOM 1389 C C . VAL A 1 173 ? 29.251 9.343 -38.177 1.00 55.34 173 VAL A C 1
ATOM 1391 O O . VAL A 1 173 ? 29.266 9.996 -37.138 1.00 55.34 173 VAL A O 1
ATOM 1394 N N . GLU A 1 174 ? 28.884 9.896 -39.330 1.00 56.91 174 GLU A N 1
ATOM 1395 C CA . GLU A 1 174 ? 28.085 11.111 -39.345 1.00 56.91 174 GLU A CA 1
ATOM 1396 C C . GLU A 1 174 ? 26.728 10.741 -38.743 1.00 56.91 174 GLU A C 1
ATOM 1398 O O . GLU A 1 174 ? 26.059 9.808 -39.188 1.00 56.91 174 GLU A O 1
ATOM 1403 N N . THR A 1 175 ? 26.333 11.457 -37.694 1.00 54.81 175 THR A N 1
ATOM 1404 C CA . THR A 1 175 ? 25.140 11.243 -36.853 1.00 54.81 175 THR A CA 1
ATOM 1405 C C . THR A 1 175 ? 23.802 11.340 -37.599 1.00 54.81 175 THR A C 1
ATOM 1407 O O . THR A 1 175 ? 22.744 11.358 -36.974 1.00 54.81 175 THR A O 1
ATOM 1410 N N . ASN A 1 176 ? 23.816 11.386 -38.932 1.00 52.97 176 ASN A N 1
ATOM 1411 C CA . ASN A 1 176 ? 22.644 11.535 -39.772 1.00 52.97 176 ASN A CA 1
ATOM 1412 C C . ASN A 1 176 ? 22.268 10.199 -40.452 1.00 52.97 176 ASN A C 1
ATOM 1414 O O . ASN A 1 176 ? 22.804 9.879 -41.519 1.00 52.97 176 ASN A O 1
ATOM 1418 N N . PRO A 1 177 ? 21.322 9.419 -39.888 1.00 53.75 177 PRO A N 1
ATOM 1419 C CA . PRO A 1 177 ? 20.901 8.131 -40.448 1.00 53.75 177 PRO A CA 1
ATOM 1420 C C . PRO A 1 177 ? 20.335 8.239 -41.877 1.00 53.75 177 PRO A C 1
ATOM 1422 O O . PRO A 1 177 ? 20.373 7.261 -42.621 1.00 53.75 177 PRO A O 1
ATOM 1425 N N . ASN A 1 178 ? 19.892 9.427 -42.308 1.00 55.69 178 ASN A N 1
ATOM 1426 C CA . ASN A 1 178 ? 19.350 9.650 -43.652 1.00 55.69 178 ASN A CA 1
ATOM 1427 C C . ASN A 1 178 ? 20.420 9.882 -44.735 1.00 55.69 178 ASN A C 1
ATOM 1429 O O . ASN A 1 178 ? 20.098 9.816 -45.922 1.00 55.69 178 ASN A O 1
ATOM 1433 N N . ARG A 1 179 ? 21.694 10.102 -44.376 1.00 53.94 179 ARG A N 1
ATOM 1434 C CA . ARG A 1 179 ? 22.785 10.249 -45.363 1.00 53.94 179 ARG A CA 1
ATOM 1435 C C . ARG A 1 179 ? 23.410 8.930 -45.818 1.00 53.94 179 ARG A C 1
ATOM 1437 O O . ARG A 1 179 ? 24.107 8.916 -46.828 1.00 53.94 179 ARG A O 1
ATOM 1444 N N . TYR A 1 180 ? 23.077 7.805 -45.181 1.00 50.66 180 TYR A N 1
ATOM 1445 C CA . TYR A 1 180 ? 23.567 6.476 -45.579 1.00 50.66 180 TYR A CA 1
ATOM 1446 C C . TYR A 1 180 ? 23.125 6.019 -46.981 1.00 50.66 180 TYR A C 1
ATOM 1448 O O .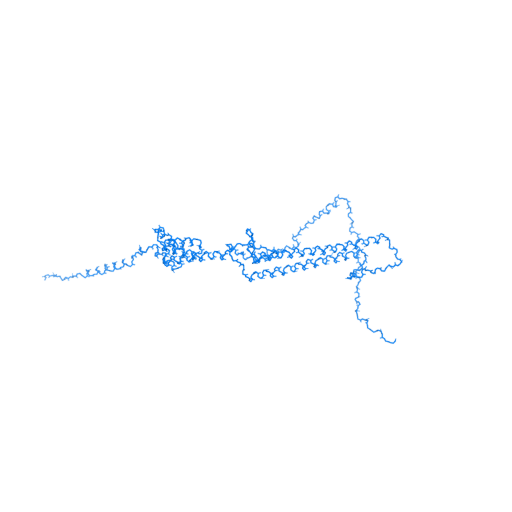 TYR A 1 180 ? 23.622 5.007 -47.475 1.00 50.66 180 TYR A O 1
ATOM 1456 N N . ARG A 1 181 ? 22.210 6.748 -47.637 1.00 50.50 181 ARG A N 1
ATOM 1457 C CA . ARG A 1 181 ? 21.705 6.425 -48.979 1.00 50.50 181 ARG A CA 1
ATOM 1458 C C . ARG A 1 181 ? 22.589 6.883 -50.139 1.00 50.50 181 ARG A C 1
ATOM 1460 O O . ARG A 1 181 ? 22.329 6.454 -51.256 1.00 50.50 181 ARG A O 1
ATOM 1467 N N . ARG A 1 182 ? 23.611 7.718 -49.927 1.00 47.56 182 ARG A N 1
ATOM 1468 C CA . ARG A 1 182 ? 24.391 8.296 -51.037 1.00 47.56 182 ARG A CA 1
ATOM 1469 C C . ARG A 1 182 ? 25.841 7.821 -51.037 1.00 47.56 182 ARG A C 1
ATOM 1471 O O . ARG A 1 182 ? 26.766 8.605 -50.873 1.00 47.56 182 ARG A O 1
ATOM 1478 N N . TRP A 1 183 ? 26.023 6.517 -51.224 1.00 50.81 183 TRP A N 1
ATOM 1479 C CA . TRP A 1 183 ? 27.316 5.980 -51.639 1.00 50.81 183 TRP A CA 1
ATOM 1480 C C . TRP A 1 183 ? 27.453 6.220 -53.137 1.00 50.81 183 TRP A C 1
ATOM 1482 O O . TRP A 1 183 ? 26.881 5.500 -53.952 1.00 50.81 183 TRP A O 1
ATOM 1492 N N . TYR A 1 184 ? 28.157 7.293 -53.484 1.00 48.56 184 TYR A N 1
ATOM 1493 C CA . TYR A 1 184 ? 28.707 7.444 -54.819 1.00 48.56 184 TYR A CA 1
ATOM 1494 C C . TYR A 1 184 ? 29.798 6.391 -54.969 1.00 48.56 184 TYR A C 1
ATOM 1496 O O . TYR A 1 184 ? 30.815 6.454 -54.281 1.00 48.56 184 TYR A O 1
ATOM 1504 N N . TYR A 1 185 ? 29.548 5.407 -55.830 1.00 52.84 185 TYR A N 1
ATOM 1505 C CA . TYR A 1 185 ? 30.603 4.589 -56.409 1.00 52.84 185 TYR A CA 1
ATOM 1506 C C . TYR A 1 185 ? 31.687 5.540 -56.921 1.00 52.84 185 TYR A C 1
ATOM 1508 O O . TYR A 1 185 ? 31.396 6.386 -57.766 1.00 52.84 185 TYR A O 1
ATOM 1516 N N . ARG A 1 186 ? 32.909 5.438 -56.392 1.00 56.66 186 ARG A N 1
ATOM 1517 C CA . ARG A 1 186 ? 34.077 5.884 -57.146 1.00 56.66 186 ARG A CA 1
ATOM 1518 C C . ARG A 1 186 ? 34.272 4.840 -58.246 1.00 56.66 186 ARG A C 1
ATOM 1520 O O . ARG A 1 186 ? 34.465 3.677 -57.895 1.00 56.66 186 ARG A O 1
ATOM 1527 N N . PRO A 1 187 ? 34.116 5.191 -59.533 1.00 55.00 187 PRO A N 1
ATOM 1528 C CA . PRO A 1 187 ? 34.224 4.236 -60.642 1.00 55.00 187 PRO A CA 1
ATOM 1529 C C . PRO A 1 187 ? 35.574 3.500 -60.713 1.00 55.00 187 PRO A C 1
ATOM 1531 O O . PRO A 1 187 ? 35.706 2.512 -61.421 1.00 55.00 187 PRO A O 1
ATOM 1534 N N . ASP A 1 188 ? 36.563 4.009 -59.991 1.00 57.88 188 ASP A N 1
ATOM 1535 C CA . ASP A 1 188 ? 37.982 3.695 -60.033 1.00 57.88 188 ASP A CA 1
ATOM 1536 C C . ASP A 1 188 ? 38.449 2.740 -58.910 1.00 57.88 188 ASP A C 1
ATOM 1538 O O . ASP A 1 188 ? 39.590 2.284 -58.936 1.00 57.88 188 ASP A O 1
ATOM 1542 N N . GLU A 1 189 ? 37.577 2.360 -57.967 1.00 61.12 189 GLU A N 1
ATOM 1543 C CA . GLU A 1 189 ? 37.874 1.338 -56.950 1.00 61.12 189 GLU A CA 1
ATOM 1544 C C . GLU A 1 189 ? 37.055 0.063 -57.204 1.00 61.12 189 GLU A C 1
ATOM 1546 O O . GLU A 1 189 ? 35.849 0.010 -56.946 1.00 61.12 189 GLU A O 1
ATOM 1551 N N . GLU A 1 190 ? 37.716 -1.000 -57.676 1.00 57.81 190 GLU A N 1
ATOM 1552 C CA . GLU A 1 190 ? 37.140 -2.346 -57.734 1.00 57.81 190 GLU A CA 1
ATOM 1553 C C . GLU A 1 190 ? 36.877 -2.860 -56.312 1.00 57.81 190 GLU A C 1
ATOM 1555 O O . GLU A 1 190 ? 37.702 -3.517 -55.673 1.00 57.81 190 GLU A O 1
ATOM 1560 N N . VAL A 1 191 ? 35.695 -2.561 -55.779 1.00 60.56 191 VAL A N 1
ATOM 1561 C CA . VAL A 1 191 ? 35.226 -3.198 -54.553 1.00 60.56 191 VAL A CA 1
ATOM 1562 C C . VAL A 1 191 ? 35.012 -4.676 -54.871 1.00 60.56 191 VAL A C 1
ATOM 1564 O O . VAL A 1 191 ? 34.039 -5.044 -55.528 1.00 60.56 191 VAL A O 1
ATOM 1567 N N . SER A 1 192 ? 35.914 -5.538 -54.394 1.00 71.31 192 SER A N 1
ATOM 1568 C CA . SER A 1 192 ? 35.729 -6.991 -54.453 1.00 71.31 192 SER A CA 1
ATOM 1569 C C . SER A 1 192 ? 34.318 -7.341 -53.971 1.00 71.31 192 SER A C 1
ATOM 1571 O O . SER A 1 192 ? 33.919 -6.928 -52.877 1.00 71.31 192 SER A O 1
ATOM 1573 N N . GLY A 1 193 ? 33.560 -8.127 -54.746 1.00 80.38 193 GLY A N 1
ATOM 1574 C CA . GLY A 1 193 ? 32.187 -8.516 -54.389 1.00 80.38 193 GLY A CA 1
ATOM 1575 C C . GLY A 1 193 ? 32.069 -9.102 -52.974 1.00 80.38 193 GLY A C 1
ATOM 1576 O O . GLY A 1 193 ? 31.055 -8.923 -52.300 1.00 80.38 193 GLY A O 1
ATOM 1577 N N . ARG A 1 194 ? 33.150 -9.703 -52.457 1.00 76.94 194 ARG A N 1
ATOM 1578 C CA . ARG A 1 194 ? 33.247 -10.178 -51.072 1.00 76.94 194 ARG A CA 1
ATOM 1579 C C . ARG A 1 194 ? 33.163 -9.049 -50.038 1.00 76.94 194 ARG A C 1
ATOM 1581 O O . ARG A 1 194 ? 32.437 -9.197 -49.057 1.00 76.94 194 ARG A O 1
ATOM 1588 N N . ALA A 1 195 ? 33.869 -7.938 -50.247 1.00 78.12 195 ALA A N 1
ATOM 1589 C CA . ALA A 1 195 ? 33.837 -6.785 -49.347 1.00 78.12 195 ALA A CA 1
ATOM 1590 C C . ALA A 1 195 ? 32.444 -6.140 -49.332 1.00 78.12 195 ALA A C 1
ATOM 1592 O O . ALA A 1 195 ? 31.927 -5.811 -48.268 1.00 78.12 195 ALA A O 1
ATOM 1593 N N . TYR A 1 196 ? 31.782 -6.047 -50.491 1.00 80.75 196 TYR A N 1
ATOM 1594 C CA . TYR A 1 196 ? 30.402 -5.560 -50.570 1.00 80.75 196 TYR A CA 1
ATOM 1595 C C . TYR A 1 196 ? 29.431 -6.429 -49.755 1.00 80.75 196 TYR A C 1
ATOM 1597 O O . TYR A 1 196 ? 28.653 -5.905 -48.955 1.00 80.75 196 TYR A O 1
ATOM 1605 N N . ILE A 1 197 ? 29.502 -7.756 -49.912 1.00 83.75 197 ILE A N 1
ATOM 1606 C CA . ILE A 1 197 ? 28.638 -8.699 -49.186 1.00 83.75 197 ILE A CA 1
ATOM 1607 C C . ILE A 1 197 ? 28.875 -8.603 -47.675 1.00 83.75 197 ILE A C 1
ATOM 1609 O O . ILE A 1 197 ? 27.913 -8.497 -46.914 1.00 83.75 197 ILE A O 1
ATOM 1613 N N . GLN A 1 198 ? 30.137 -8.581 -47.233 1.00 85.06 198 GLN A N 1
ATOM 1614 C CA . GLN A 1 198 ? 30.483 -8.435 -45.814 1.00 85.06 198 GLN A CA 1
ATOM 1615 C C . GLN A 1 198 ? 29.977 -7.105 -45.243 1.00 85.06 198 GLN A C 1
ATOM 1617 O O . GLN A 1 198 ? 29.370 -7.074 -44.170 1.00 85.06 198 GLN A O 1
ATOM 1622 N N . ASN A 1 199 ? 30.149 -6.014 -45.991 1.00 85.06 199 ASN A N 1
ATOM 1623 C CA . ASN A 1 199 ? 29.719 -4.686 -45.571 1.00 85.06 199 ASN A CA 1
ATOM 1624 C C . ASN A 1 199 ? 28.194 -4.572 -45.462 1.00 85.06 199 ASN A C 1
ATOM 1626 O O . ASN A 1 199 ? 27.668 -3.996 -44.504 1.00 85.06 199 ASN A O 1
ATOM 1630 N N . SER A 1 200 ? 27.483 -5.151 -46.431 1.00 87.00 200 SER A N 1
ATOM 1631 C CA . SER A 1 200 ? 26.024 -5.248 -46.430 1.00 87.00 200 SER A CA 1
ATOM 1632 C C . SER A 1 200 ? 25.524 -6.077 -45.245 1.00 87.00 200 SER A C 1
ATOM 1634 O O . SER A 1 200 ? 24.620 -5.644 -44.528 1.00 87.00 200 SER A O 1
ATOM 1636 N N . TRP A 1 201 ? 26.162 -7.222 -44.974 1.00 90.25 201 TRP A N 1
ATOM 1637 C CA . TRP A 1 201 ? 25.812 -8.087 -43.849 1.00 90.25 201 TRP A CA 1
ATOM 1638 C C . TRP A 1 201 ? 25.955 -7.367 -42.504 1.00 90.25 201 TRP A C 1
ATOM 1640 O O . TRP A 1 201 ? 24.978 -7.287 -41.765 1.00 90.25 201 TRP A O 1
ATOM 1650 N N . HIS A 1 202 ? 27.111 -6.754 -42.218 1.00 87.62 202 HIS A N 1
ATOM 1651 C CA . HIS A 1 202 ? 27.334 -6.027 -40.959 1.00 87.62 202 HIS A CA 1
ATOM 1652 C C . HIS A 1 202 ? 26.343 -4.877 -40.744 1.00 87.62 202 HIS A C 1
ATOM 1654 O O . HIS A 1 202 ? 25.896 -4.640 -39.622 1.00 87.62 202 HIS A O 1
ATOM 1660 N N . ARG A 1 203 ? 25.983 -4.159 -41.815 1.00 87.31 203 ARG A N 1
ATOM 1661 C CA . ARG A 1 203 ? 24.999 -3.074 -41.750 1.00 87.31 203 ARG A CA 1
ATOM 1662 C C . ARG A 1 203 ? 23.599 -3.604 -41.446 1.00 87.31 203 ARG A C 1
ATOM 1664 O O . ARG A 1 203 ? 22.933 -3.070 -40.564 1.00 87.31 203 ARG A O 1
ATOM 1671 N N . ASN A 1 204 ? 23.158 -4.631 -42.171 1.00 91.19 204 ASN A N 1
ATOM 1672 C CA . ASN A 1 204 ? 21.832 -5.220 -41.988 1.00 91.19 204 ASN A CA 1
ATOM 1673 C C . ASN A 1 204 ? 21.692 -5.869 -40.610 1.00 91.19 204 ASN A C 1
ATOM 1675 O O . ASN A 1 204 ? 20.656 -5.715 -39.968 1.00 91.19 204 ASN A O 1
ATOM 1679 N N . ASP A 1 205 ? 22.743 -6.538 -40.141 1.00 93.88 205 ASP A N 1
ATOM 1680 C CA . ASP A 1 205 ? 22.786 -7.143 -38.815 1.00 93.88 205 ASP A CA 1
ATOM 1681 C C . ASP A 1 205 ? 22.665 -6.076 -37.716 1.00 93.88 205 ASP A C 1
ATOM 1683 O O . ASP A 1 205 ? 21.760 -6.143 -36.887 1.00 93.88 205 ASP A O 1
ATOM 1687 N N . ALA A 1 206 ? 23.452 -4.997 -37.787 1.00 91.44 206 ALA A N 1
ATOM 1688 C CA . ALA A 1 206 ? 23.360 -3.895 -36.828 1.00 91.44 206 ALA A CA 1
ATOM 1689 C C . ALA A 1 206 ? 22.003 -3.172 -36.858 1.00 91.44 206 ALA A C 1
ATOM 1691 O O . ALA A 1 206 ? 21.467 -2.823 -35.805 1.00 91.44 206 ALA A O 1
ATOM 1692 N N . MET A 1 207 ? 21.414 -2.976 -38.044 1.00 92.38 207 MET A N 1
ATOM 1693 C CA . MET A 1 207 ? 20.060 -2.424 -38.174 1.00 92.38 207 MET A CA 1
ATOM 1694 C C . MET A 1 207 ? 19.016 -3.344 -37.539 1.00 92.38 207 MET A C 1
ATOM 1696 O O . MET A 1 207 ? 18.113 -2.862 -36.850 1.00 92.38 207 MET A O 1
ATOM 1700 N N . ARG A 1 208 ? 19.144 -4.661 -37.740 1.00 95.94 208 ARG A N 1
ATOM 1701 C CA . ARG A 1 208 ? 18.265 -5.664 -37.139 1.00 95.94 208 ARG A CA 1
ATOM 1702 C C . ARG A 1 208 ? 18.401 -5.668 -35.620 1.00 95.94 208 ARG A C 1
ATOM 1704 O O . ARG A 1 208 ? 17.383 -5.589 -34.941 1.00 95.94 208 ARG A O 1
ATOM 1711 N N . GLU A 1 209 ? 19.618 -5.704 -35.082 1.00 94.38 209 GLU A N 1
ATOM 1712 C CA . GLU A 1 209 ? 19.868 -5.642 -33.636 1.00 94.38 209 GLU A CA 1
ATOM 1713 C C . GLU A 1 209 ? 19.322 -4.345 -33.019 1.00 94.38 209 GLU A C 1
ATOM 1715 O O . GLU A 1 209 ? 18.644 -4.378 -31.992 1.00 94.38 209 GLU A O 1
ATOM 1720 N N . ALA A 1 210 ? 19.549 -3.200 -33.668 1.00 94.75 210 ALA A N 1
ATOM 1721 C CA . ALA A 1 210 ? 19.024 -1.909 -33.231 1.00 94.75 210 ALA A CA 1
ATOM 1722 C C . ALA A 1 210 ? 17.485 -1.873 -33.230 1.00 94.75 210 ALA A C 1
ATOM 1724 O O . ALA A 1 210 ? 16.871 -1.336 -32.302 1.00 94.75 210 ALA A O 1
ATOM 1725 N N . ALA A 1 211 ? 16.847 -2.452 -34.251 1.00 95.75 211 ALA A N 1
ATOM 1726 C CA . ALA A 1 211 ? 15.395 -2.572 -34.320 1.00 95.75 211 ALA A CA 1
ATOM 1727 C C . ALA A 1 211 ? 14.853 -3.499 -33.222 1.00 95.75 211 ALA A C 1
ATOM 1729 O O . ALA A 1 211 ? 13.903 -3.130 -32.530 1.00 95.75 211 ALA A O 1
ATOM 1730 N N . LEU A 1 212 ? 15.487 -4.657 -33.015 1.00 96.38 212 LEU A N 1
ATOM 1731 C CA . LEU A 1 212 ? 15.125 -5.607 -31.962 1.00 96.38 212 LEU A CA 1
ATOM 1732 C C . LEU A 1 212 ? 15.215 -4.967 -30.573 1.00 96.38 212 LEU A C 1
ATOM 1734 O O . LEU A 1 212 ? 14.260 -5.070 -29.809 1.00 96.38 212 LEU A O 1
ATOM 1738 N N . ALA A 1 213 ? 16.286 -4.224 -30.279 1.00 95.38 213 ALA A N 1
ATOM 1739 C CA . ALA A 1 213 ? 16.440 -3.513 -29.009 1.00 95.38 213 ALA A CA 1
ATOM 1740 C C . ALA A 1 213 ? 15.292 -2.519 -28.748 1.00 95.38 213 ALA A C 1
ATOM 1742 O O . ALA A 1 213 ? 14.771 -2.426 -27.635 1.00 95.38 213 ALA A O 1
ATOM 1743 N N . ARG A 1 214 ? 14.848 -1.790 -29.781 1.00 96.44 214 ARG A N 1
ATOM 1744 C CA . ARG A 1 214 ? 13.709 -0.862 -29.673 1.00 96.44 214 ARG A CA 1
ATOM 1745 C C . ARG A 1 214 ? 12.385 -1.596 -29.457 1.00 96.44 214 ARG A C 1
ATOM 1747 O O . ARG A 1 214 ? 11.603 -1.164 -28.613 1.00 96.44 214 ARG A O 1
ATOM 1754 N N . ILE A 1 215 ? 12.140 -2.687 -30.187 1.00 97.31 215 ILE A N 1
ATOM 1755 C CA . ILE A 1 215 ? 10.934 -3.523 -30.040 1.00 97.31 215 ILE A CA 1
ATOM 1756 C C . ILE A 1 215 ? 10.874 -4.145 -28.639 1.00 97.31 215 ILE A C 1
ATOM 1758 O O . ILE A 1 215 ? 9.824 -4.177 -27.999 1.00 97.31 215 ILE A O 1
ATOM 1762 N N . GLU A 1 216 ? 12.004 -4.616 -28.124 1.00 97.25 216 GLU A N 1
ATOM 1763 C CA . GLU A 1 216 ? 12.062 -5.164 -26.776 1.00 97.25 216 GLU A CA 1
ATOM 1764 C C . GLU A 1 216 ? 11.776 -4.087 -25.721 1.00 97.25 216 GLU A C 1
ATOM 1766 O O . GLU A 1 216 ? 10.979 -4.308 -24.806 1.00 97.25 216 GLU A O 1
ATOM 1771 N N . ALA A 1 217 ? 12.343 -2.888 -25.872 1.00 97.75 217 ALA A N 1
ATOM 1772 C CA . ALA A 1 217 ? 12.043 -1.769 -24.984 1.00 97.75 217 ALA A CA 1
ATOM 1773 C C . ALA A 1 217 ? 10.567 -1.359 -25.001 1.00 97.75 217 ALA A C 1
ATOM 1775 O O . ALA A 1 217 ? 10.016 -1.051 -23.942 1.00 97.75 217 ALA A O 1
ATOM 1776 N N . THR A 1 218 ? 9.903 -1.346 -26.163 1.00 97.38 218 THR A N 1
ATOM 1777 C CA . THR A 1 218 ? 8.467 -1.033 -26.216 1.00 97.38 218 THR A CA 1
ATOM 1778 C C . THR A 1 218 ? 7.639 -2.093 -25.500 1.00 97.38 218 THR A C 1
ATOM 1780 O O . THR A 1 218 ? 6.738 -1.730 -24.740 1.00 97.38 218 THR A O 1
ATOM 1783 N N . ARG A 1 219 ? 7.984 -3.377 -25.656 1.00 97.94 219 ARG A N 1
ATOM 1784 C CA . ARG A 1 219 ? 7.341 -4.479 -24.930 1.00 97.94 219 ARG A CA 1
ATOM 1785 C C . ARG A 1 219 ? 7.529 -4.352 -23.418 1.00 97.94 219 ARG A C 1
ATOM 1787 O O . ARG A 1 219 ? 6.537 -4.326 -22.692 1.00 97.94 219 ARG A O 1
ATOM 1794 N N . ARG A 1 220 ? 8.768 -4.188 -22.940 1.00 97.69 220 ARG A N 1
ATOM 1795 C CA . ARG A 1 220 ? 9.065 -4.009 -21.505 1.00 97.69 220 ARG A CA 1
ATOM 1796 C C . ARG A 1 220 ? 8.330 -2.793 -20.932 1.00 97.69 220 ARG A C 1
ATOM 1798 O O . ARG A 1 220 ? 7.707 -2.874 -19.878 1.00 97.69 220 ARG A O 1
ATOM 1805 N N . ALA A 1 221 ? 8.323 -1.670 -21.652 1.00 97.38 221 ALA A N 1
ATOM 1806 C CA . ALA A 1 221 ? 7.589 -0.472 -21.245 1.00 97.38 221 ALA A CA 1
ATOM 1807 C C . ALA A 1 221 ? 6.067 -0.710 -21.134 1.00 97.38 221 ALA A C 1
ATOM 1809 O O . ALA A 1 221 ? 5.423 -0.155 -20.239 1.00 97.38 221 ALA A O 1
ATOM 1810 N N . ALA A 1 222 ? 5.488 -1.530 -22.016 1.00 97.56 222 ALA A N 1
ATOM 1811 C CA . ALA A 1 222 ? 4.078 -1.913 -21.952 1.00 97.56 222 ALA A CA 1
ATOM 1812 C C . ALA A 1 222 ? 3.780 -2.828 -20.752 1.00 97.56 222 ALA A C 1
ATOM 1814 O O . ALA A 1 222 ? 2.775 -2.634 -20.069 1.00 97.56 222 ALA A O 1
ATOM 1815 N N . GLU A 1 223 ? 4.668 -3.774 -20.441 1.00 97.19 223 GLU A N 1
ATOM 1816 C CA . GLU A 1 223 ? 4.548 -4.654 -19.270 1.00 97.19 223 GLU A CA 1
ATOM 1817 C C . GLU A 1 223 ? 4.616 -3.863 -17.950 1.00 97.19 223 GLU A C 1
ATOM 1819 O O . GLU A 1 223 ? 3.806 -4.094 -17.045 1.00 97.19 223 GLU A O 1
ATOM 1824 N N . ILE A 1 224 ? 5.493 -2.855 -17.862 1.00 96.88 224 ILE A N 1
ATOM 1825 C CA . ILE A 1 224 ? 5.533 -1.915 -16.728 1.00 96.88 224 ILE A CA 1
ATOM 1826 C C . ILE A 1 224 ? 4.213 -1.149 -16.594 1.00 96.88 224 ILE A C 1
ATOM 1828 O O . ILE A 1 224 ? 3.664 -1.045 -15.495 1.00 96.88 224 ILE A O 1
ATOM 1832 N N . GLN A 1 225 ? 3.666 -0.641 -17.702 1.00 96.62 225 GLN A N 1
ATOM 1833 C CA . GLN A 1 225 ? 2.384 0.068 -17.679 1.00 96.62 225 GLN A CA 1
ATOM 1834 C C . GLN A 1 225 ? 1.238 -0.844 -17.225 1.00 96.62 225 GLN A C 1
ATOM 1836 O O . GLN A 1 225 ? 0.406 -0.427 -16.418 1.00 96.62 225 GLN A O 1
ATOM 1841 N N . LYS A 1 226 ? 1.202 -2.089 -17.714 1.00 96.56 226 LYS A N 1
ATOM 1842 C CA . LYS A 1 226 ? 0.212 -3.096 -17.315 1.00 96.56 226 LYS A CA 1
ATOM 1843 C C . LYS A 1 226 ? 0.302 -3.390 -15.819 1.00 96.56 226 LYS A C 1
ATOM 1845 O O . LYS A 1 226 ? -0.718 -3.415 -15.139 1.00 96.56 226 LYS A O 1
ATOM 1850 N N . SER A 1 227 ? 1.518 -3.539 -15.301 1.00 95.25 227 SER A N 1
ATOM 1851 C CA . SER A 1 227 ? 1.768 -3.782 -13.877 1.00 95.25 227 SER A CA 1
ATOM 1852 C C . SER A 1 227 ? 1.308 -2.605 -13.014 1.00 95.25 227 SER A C 1
ATOM 1854 O O . SER A 1 227 ? 0.602 -2.810 -12.030 1.00 95.25 227 SER A O 1
ATOM 1856 N N . SER A 1 228 ? 1.620 -1.371 -13.429 1.00 96.12 228 SER A N 1
ATOM 1857 C CA . SER A 1 228 ? 1.125 -0.147 -12.785 1.00 96.12 228 SER A CA 1
ATOM 1858 C C . SER A 1 228 ? -0.406 -0.091 -12.779 1.00 96.12 228 SER A C 1
ATOM 1860 O O . SER A 1 228 ? -1.005 0.141 -11.735 1.00 96.12 228 SER A O 1
ATOM 1862 N N . ASN A 1 229 ? -1.063 -0.362 -13.910 1.00 95.25 229 ASN A N 1
ATOM 1863 C CA . ASN A 1 229 ? -2.525 -0.336 -14.002 1.00 95.25 229 ASN A CA 1
ATOM 1864 C C . ASN A 1 229 ? -3.184 -1.407 -13.123 1.00 95.25 229 ASN A C 1
ATOM 1866 O O . ASN A 1 229 ? -4.160 -1.110 -12.441 1.00 95.25 229 ASN A O 1
ATOM 1870 N N . ASN A 1 230 ? -2.620 -2.616 -13.079 1.00 92.75 230 ASN A N 1
ATOM 1871 C CA . ASN A 1 230 ? -3.104 -3.675 -12.197 1.00 92.75 230 ASN A CA 1
ATOM 1872 C C . ASN A 1 230 ? -3.013 -3.264 -10.720 1.00 92.75 230 ASN A C 1
ATOM 1874 O O . ASN A 1 230 ? -3.957 -3.489 -9.973 1.00 92.75 230 ASN A O 1
ATOM 1878 N N . LEU A 1 231 ? -1.910 -2.630 -10.304 1.00 92.19 231 LEU A N 1
ATOM 1879 C CA . LEU A 1 231 ? -1.769 -2.122 -8.935 1.00 92.19 231 LEU A CA 1
ATOM 1880 C C . LEU A 1 231 ? -2.797 -1.034 -8.622 1.00 92.19 231 LEU A C 1
ATOM 1882 O O . LEU A 1 231 ? -3.417 -1.076 -7.567 1.00 92.19 231 LEU A O 1
ATOM 1886 N N . LYS A 1 232 ? -3.035 -0.100 -9.548 1.00 93.12 232 LYS A N 1
ATOM 1887 C CA . LYS A 1 232 ? -4.059 0.939 -9.361 1.00 93.12 232 LYS A CA 1
ATOM 1888 C C . LYS A 1 232 ? -5.452 0.349 -9.170 1.00 93.12 232 LYS A C 1
ATOM 1890 O O . LYS A 1 232 ? -6.176 0.829 -8.311 1.00 93.12 232 LYS A O 1
ATOM 1895 N N . LEU A 1 233 ? -5.811 -0.679 -9.942 1.00 90.75 233 LEU A N 1
ATOM 1896 C CA . LEU A 1 233 ? -7.099 -1.363 -9.797 1.00 90.75 233 LEU A CA 1
ATOM 1897 C C . LEU A 1 233 ? -7.228 -2.032 -8.424 1.00 90.75 233 LEU A C 1
ATOM 1899 O O . LEU A 1 233 ? -8.269 -1.915 -7.793 1.00 90.75 233 LEU A O 1
ATOM 1903 N N . LEU A 1 234 ? -6.159 -2.671 -7.940 1.00 87.69 234 LEU A N 1
ATOM 1904 C CA . LEU A 1 234 ? -6.143 -3.293 -6.611 1.00 87.69 234 LEU A CA 1
ATOM 1905 C C . LEU A 1 234 ? -6.229 -2.271 -5.469 1.00 87.69 234 LEU A C 1
ATOM 1907 O O . LEU A 1 234 ? -6.817 -2.576 -4.439 1.00 87.69 234 LEU A O 1
ATOM 1911 N N . ILE A 1 235 ? -5.651 -1.080 -5.646 1.00 88.44 235 ILE A N 1
AT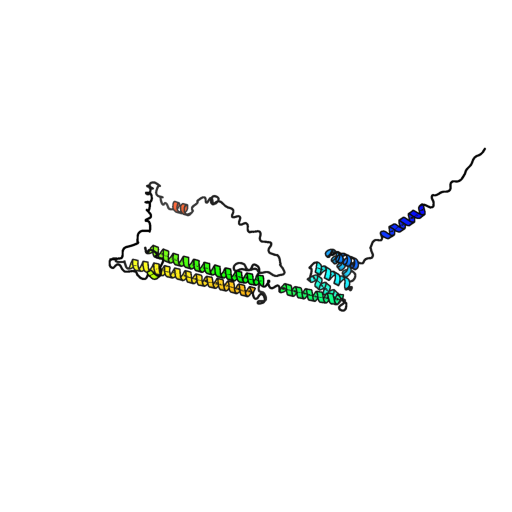OM 1912 C CA . ILE A 1 235 ? -5.749 0.015 -4.669 1.00 88.44 235 ILE A CA 1
ATOM 1913 C C . ILE A 1 235 ? -7.145 0.650 -4.698 1.00 88.44 235 ILE A C 1
ATOM 1915 O O . ILE A 1 235 ? -7.691 0.981 -3.651 1.00 88.44 235 ILE A O 1
ATOM 1919 N N . ALA A 1 236 ? -7.709 0.853 -5.890 1.00 85.62 236 ALA A N 1
ATOM 1920 C CA . ALA A 1 236 ? -8.993 1.527 -6.061 1.00 85.62 236 ALA A CA 1
ATOM 1921 C C . ALA A 1 236 ? -10.189 0.664 -5.637 1.00 85.62 236 ALA A C 1
ATOM 1923 O O . ALA A 1 236 ? -11.201 1.213 -5.212 1.00 85.62 236 ALA A O 1
ATOM 1924 N N . ASP A 1 237 ? -10.079 -0.662 -5.744 1.00 80.25 237 ASP A N 1
ATOM 1925 C CA . ASP A 1 237 ? -11.159 -1.588 -5.413 1.00 80.25 237 ASP A CA 1
ATOM 1926 C C . ASP A 1 237 ? -10.700 -2.676 -4.424 1.00 80.25 237 ASP A C 1
ATOM 1928 O O . ASP A 1 237 ? -10.451 -3.828 -4.806 1.00 80.25 237 ASP A O 1
ATOM 1932 N N . PRO A 1 238 ? -10.584 -2.330 -3.128 1.00 65.62 238 PRO A N 1
ATOM 1933 C CA . PRO A 1 238 ? -10.175 -3.272 -2.087 1.00 65.62 238 PRO A CA 1
ATOM 1934 C C . PRO A 1 238 ? -11.228 -4.361 -1.808 1.00 65.62 238 PRO A C 1
ATOM 1936 O O . PRO A 1 238 ? -10.939 -5.330 -1.103 1.00 65.62 238 PRO A O 1
ATOM 1939 N N . SER A 1 239 ? -12.446 -4.215 -2.341 1.00 64.94 239 SER A N 1
ATOM 1940 C CA . SER A 1 239 ? -13.577 -5.129 -2.145 1.00 64.94 239 SER A CA 1
ATOM 1941 C C . SER A 1 239 ? -13.611 -6.318 -3.106 1.00 64.94 239 SER A C 1
ATOM 1943 O O . SER A 1 239 ? -14.283 -7.306 -2.812 1.00 64.94 239 SER A O 1
ATOM 1945 N N . ASN A 1 240 ? -12.924 -6.262 -4.250 1.00 56.00 240 ASN A N 1
ATOM 1946 C CA . ASN A 1 240 ? -13.392 -7.040 -5.401 1.00 56.00 240 ASN A CA 1
ATOM 1947 C C . ASN A 1 240 ? -12.993 -8.526 -5.468 1.00 56.00 240 ASN A C 1
ATOM 1949 O O . ASN A 1 240 ? -13.335 -9.189 -6.448 1.00 56.00 240 ASN A O 1
ATOM 1953 N N . LYS A 1 241 ? -12.296 -9.098 -4.471 1.00 56.91 241 LYS A N 1
ATOM 1954 C CA . LYS A 1 241 ? -12.058 -10.557 -4.424 1.00 56.91 241 LYS A CA 1
ATOM 1955 C C . LYS A 1 241 ? -12.071 -11.133 -3.000 1.00 56.91 241 LYS A C 1
ATOM 1957 O O . LYS A 1 241 ? -11.148 -10.857 -2.226 1.00 56.91 241 LYS A O 1
ATOM 1962 N N . PRO A 1 242 ? -13.042 -12.000 -2.651 1.00 48.72 242 PRO A N 1
ATOM 1963 C CA . PRO A 1 242 ? -12.955 -12.792 -1.429 1.00 48.72 242 PRO A CA 1
ATOM 1964 C C . PRO A 1 242 ? -11.700 -13.681 -1.482 1.00 48.72 242 PRO A C 1
ATOM 1966 O O . PRO A 1 242 ? -11.459 -14.372 -2.470 1.00 48.72 242 PRO A O 1
ATOM 1969 N N . GLY A 1 243 ? -10.867 -13.616 -0.440 1.00 61.00 243 GLY A N 1
ATOM 1970 C CA . GLY A 1 243 ? -9.630 -14.402 -0.321 1.00 61.00 243 GLY A CA 1
ATOM 1971 C C . GLY A 1 243 ? -8.363 -13.773 -0.919 1.00 61.00 243 GLY A C 1
ATOM 1972 O O . GLY A 1 243 ? -7.288 -14.347 -0.765 1.00 61.00 243 GLY A O 1
ATOM 1973 N N . SER A 1 244 ? -8.431 -12.600 -1.563 1.00 60.94 244 SER A N 1
ATOM 1974 C CA . SER A 1 244 ? -7.214 -11.899 -2.003 1.00 60.94 244 SER A CA 1
ATOM 1975 C C . SER A 1 244 ? -6.639 -11.019 -0.894 1.00 60.94 244 SER A C 1
ATOM 1977 O O . SER A 1 244 ? -7.385 -10.306 -0.223 1.00 60.94 244 SER A O 1
ATOM 1979 N N . ALA A 1 245 ? -5.315 -11.041 -0.721 1.00 66.88 245 ALA A N 1
ATOM 1980 C CA . ALA A 1 245 ? -4.623 -10.153 0.207 1.00 66.88 245 ALA A CA 1
ATOM 1981 C C . ALA A 1 245 ? -4.938 -8.682 -0.124 1.00 66.88 245 ALA A C 1
ATOM 1983 O O . ALA A 1 245 ? -4.684 -8.229 -1.244 1.00 66.88 245 ALA A O 1
ATOM 1984 N N . LYS A 1 246 ? -5.499 -7.949 0.847 1.00 76.38 246 LYS A N 1
ATOM 1985 C CA . LYS A 1 246 ? -5.837 -6.528 0.703 1.00 76.38 246 LYS A CA 1
ATOM 1986 C C . LYS A 1 246 ? -4.546 -5.719 0.589 1.00 76.38 246 LYS A C 1
ATOM 1988 O O . LYS A 1 246 ? -3.692 -5.767 1.475 1.00 76.38 246 LYS A O 1
ATOM 1993 N N . LEU A 1 247 ? -4.390 -5.024 -0.532 1.00 86.00 247 LEU A N 1
ATOM 1994 C CA . LEU A 1 247 ? -3.255 -4.146 -0.779 1.00 86.00 247 LEU A CA 1
ATOM 1995 C C . LEU A 1 247 ? -3.557 -2.785 -0.147 1.00 86.00 247 LEU A C 1
ATOM 1997 O O . LEU A 1 247 ? -4.603 -2.209 -0.439 1.00 86.00 247 LEU A O 1
ATOM 2001 N N . ARG A 1 248 ? -2.654 -2.266 0.685 1.00 85.19 248 ARG A N 1
ATOM 2002 C CA . ARG A 1 248 ? -2.790 -0.905 1.219 1.00 85.19 248 ARG A CA 1
ATOM 2003 C C . ARG A 1 248 ? -2.160 0.105 0.272 1.00 85.19 248 ARG A C 1
ATOM 2005 O O . ARG A 1 248 ? -1.105 -0.157 -0.298 1.00 85.19 248 ARG A O 1
ATOM 2012 N N . ALA A 1 249 ? -2.768 1.271 0.120 1.00 87.50 249 ALA A N 1
ATOM 2013 C CA . ALA A 1 249 ? -2.189 2.402 -0.592 1.00 87.50 249 ALA A CA 1
ATOM 2014 C C . ALA A 1 249 ? -0.933 2.930 0.111 1.00 87.50 249 ALA A C 1
ATOM 2016 O O . ALA A 1 249 ? 0.031 3.307 -0.555 1.00 87.50 249 ALA A O 1
ATOM 2017 N N . LEU A 1 250 ? -0.924 2.929 1.450 1.00 85.12 250 LEU A N 1
ATOM 2018 C CA . LEU A 1 250 ? 0.225 3.384 2.225 1.00 85.12 250 LEU A CA 1
ATOM 2019 C C . LEU A 1 250 ? 1.429 2.462 1.985 1.00 85.12 250 LEU A C 1
ATOM 2021 O O . LEU A 1 250 ? 1.350 1.253 2.185 1.00 85.12 250 LEU A O 1
ATOM 2025 N N . GLY A 1 251 ? 2.543 3.038 1.532 1.00 85.50 251 GLY A N 1
ATOM 2026 C CA . GLY A 1 251 ? 3.793 2.314 1.276 1.00 85.50 251 GLY A CA 1
ATOM 2027 C C . GLY A 1 251 ? 3.830 1.504 -0.027 1.00 85.50 251 GLY A C 1
ATOM 2028 O O . GLY A 1 251 ? 4.917 1.151 -0.488 1.00 85.50 251 GLY A O 1
ATOM 2029 N N . THR A 1 252 ? 2.688 1.259 -0.677 1.00 89.94 252 THR A N 1
ATOM 2030 C CA . THR A 1 252 ? 2.662 0.556 -1.964 1.00 89.94 252 THR A CA 1
ATOM 2031 C C . THR A 1 252 ? 3.203 1.434 -3.087 1.00 89.94 252 THR A C 1
ATOM 2033 O O . THR A 1 252 ? 2.801 2.581 -3.282 1.00 89.94 252 THR A O 1
ATOM 2036 N N . ASN A 1 253 ? 4.104 0.861 -3.879 1.00 93.31 253 ASN A N 1
ATOM 2037 C CA . ASN A 1 253 ? 4.696 1.488 -5.050 1.00 93.31 253 ASN A CA 1
ATOM 2038 C C . ASN A 1 253 ? 4.947 0.438 -6.152 1.00 93.31 253 ASN A C 1
ATOM 2040 O O . ASN A 1 253 ? 4.502 -0.705 -6.050 1.00 93.31 253 ASN A O 1
ATOM 2044 N N . LEU A 1 254 ? 5.613 0.813 -7.250 1.00 93.31 254 LEU A N 1
ATOM 2045 C CA . LEU A 1 254 ? 5.838 -0.110 -8.372 1.00 93.31 254 LEU A CA 1
ATOM 2046 C C . LEU A 1 254 ? 6.719 -1.319 -7.994 1.00 93.31 254 LEU A C 1
ATOM 2048 O O . LEU A 1 254 ? 6.623 -2.369 -8.628 1.00 93.31 254 LEU A O 1
ATOM 2052 N N . TYR A 1 255 ? 7.562 -1.169 -6.973 1.00 91.38 255 TYR A N 1
ATOM 2053 C CA . TYR A 1 255 ? 8.580 -2.134 -6.554 1.00 91.38 255 TYR A CA 1
ATOM 2054 C C . TYR A 1 255 ? 8.200 -2.889 -5.274 1.00 91.38 255 TYR A C 1
ATOM 2056 O O . TYR A 1 255 ? 8.582 -4.044 -5.109 1.00 91.38 255 TYR A O 1
ATOM 2064 N N . VAL A 1 256 ? 7.439 -2.254 -4.382 1.00 90.56 256 VAL A N 1
ATOM 2065 C CA . VAL A 1 256 ? 7.063 -2.777 -3.065 1.00 90.56 256 VAL A CA 1
ATOM 2066 C C . VAL A 1 256 ? 5.546 -2.827 -2.958 1.00 90.56 256 VAL A C 1
ATOM 2068 O O . VAL A 1 256 ? 4.857 -1.848 -3.243 1.00 90.56 256 VAL A O 1
ATOM 2071 N N . ARG A 1 257 ? 5.023 -3.979 -2.537 1.00 89.19 257 ARG A N 1
ATOM 2072 C CA . ARG A 1 257 ? 3.592 -4.206 -2.322 1.00 89.19 257 ARG A CA 1
ATOM 2073 C C . ARG A 1 257 ? 3.342 -4.384 -0.836 1.00 89.19 257 ARG A C 1
ATOM 2075 O O . ARG A 1 257 ? 3.886 -5.317 -0.249 1.00 89.19 257 ARG A O 1
ATOM 2082 N N . PHE A 1 258 ? 2.533 -3.510 -0.248 1.00 85.19 258 PHE A N 1
ATOM 2083 C CA . PHE A 1 258 ? 2.202 -3.602 1.166 1.00 85.19 258 PHE A CA 1
ATOM 2084 C C . PHE A 1 258 ? 0.874 -4.339 1.342 1.00 85.19 258 PHE A C 1
ATOM 2086 O O . PHE A 1 258 ? -0.185 -3.864 0.926 1.00 85.19 258 PHE A O 1
ATOM 2093 N N . TYR A 1 259 ? 0.952 -5.529 1.932 1.00 80.75 259 TYR A N 1
ATOM 2094 C CA . TYR A 1 259 ? -0.197 -6.358 2.275 1.00 80.75 259 TYR A CA 1
ATOM 2095 C C . TYR A 1 259 ? -0.363 -6.309 3.793 1.00 80.75 259 TYR A C 1
ATOM 2097 O O . TYR A 1 259 ? 0.534 -6.736 4.514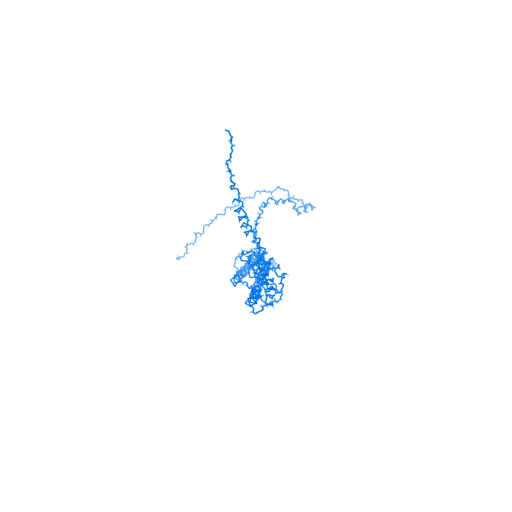 1.00 80.75 259 TYR A O 1
ATOM 2105 N N . GLY A 1 260 ? -1.478 -5.770 4.285 1.00 65.50 260 GLY A N 1
ATOM 2106 C CA . GLY A 1 260 ? -1.705 -5.603 5.721 1.00 65.50 260 GLY A CA 1
ATOM 2107 C C . GLY A 1 260 ? -3.176 -5.752 6.092 1.00 65.50 260 GLY A C 1
ATOM 2108 O O . GLY A 1 260 ? -4.052 -5.274 5.372 1.00 65.50 260 GLY A O 1
ATOM 2109 N N . SER A 1 261 ? -3.433 -6.430 7.213 1.00 57.41 261 SER A N 1
ATOM 2110 C CA . SER A 1 261 ? -4.725 -6.398 7.905 1.00 57.41 261 SER A CA 1
ATOM 2111 C C . SER A 1 261 ? -4.736 -5.189 8.847 1.00 57.41 261 SER A C 1
ATOM 2113 O O . SER A 1 261 ? -3.736 -4.998 9.538 1.00 57.41 261 SER A O 1
ATOM 2115 N N . PRO A 1 262 ? -5.830 -4.409 8.933 1.00 52.97 262 PRO A N 1
ATOM 2116 C CA . PRO A 1 262 ? -5.942 -3.289 9.874 1.00 52.97 262 PRO A CA 1
ATOM 2117 C C . PRO A 1 262 ? -5.804 -3.704 11.351 1.00 52.97 262 PRO A C 1
ATOM 2119 O O . PRO A 1 262 ? -5.617 -2.855 12.208 1.00 52.97 262 PRO A O 1
ATOM 2122 N N . GLU A 1 263 ? -5.888 -4.998 11.675 1.00 50.41 263 GLU A N 1
ATOM 2123 C CA . GLU A 1 263 ? -5.755 -5.493 13.056 1.00 50.41 263 GLU A CA 1
ATOM 2124 C C . GLU A 1 263 ? -4.302 -5.695 13.508 1.00 50.41 263 GLU A C 1
ATOM 2126 O O . GLU A 1 263 ? -4.051 -5.813 14.704 1.00 50.41 263 GLU A O 1
ATOM 2131 N N . ARG A 1 264 ? -3.339 -5.713 12.577 1.00 51.12 264 ARG A N 1
ATOM 2132 C CA . ARG A 1 264 ? -1.906 -5.665 12.893 1.00 51.12 264 ARG A CA 1
ATOM 2133 C C . ARG A 1 264 ? -1.356 -4.323 12.439 1.00 51.12 264 ARG A C 1
ATOM 2135 O O . ARG A 1 264 ? -0.574 -4.251 11.494 1.00 51.12 264 ARG A O 1
ATOM 2142 N N . ASP A 1 265 ? -1.757 -3.263 13.134 1.00 46.41 265 ASP A N 1
ATOM 2143 C CA . ASP A 1 265 ? -1.005 -2.005 13.164 1.00 46.41 265 ASP A CA 1
ATOM 2144 C C . ASP A 1 265 ? 0.285 -2.194 13.985 1.00 46.41 265 ASP A C 1
ATOM 2146 O O . ASP A 1 265 ? 0.617 -1.412 14.877 1.00 46.41 265 ASP A O 1
ATOM 2150 N N . ASP A 1 266 ? 1.055 -3.232 13.655 1.00 51.44 266 ASP A N 1
ATOM 2151 C CA . ASP A 1 266 ? 2.485 -3.206 13.883 1.00 51.44 266 ASP A CA 1
ATOM 2152 C C . ASP A 1 266 ? 2.974 -2.154 12.883 1.00 51.44 266 ASP A C 1
ATOM 2154 O O . ASP A 1 266 ? 3.300 -2.475 11.738 1.00 51.44 266 ASP A O 1
ATOM 2158 N N . ILE A 1 267 ? 2.896 -0.870 13.261 1.00 48.97 267 ILE A N 1
ATOM 2159 C CA . ILE A 1 267 ? 3.574 0.217 12.550 1.00 48.97 267 ILE A CA 1
ATOM 2160 C C . ILE A 1 267 ? 4.969 -0.345 12.293 1.00 48.97 267 ILE A C 1
ATOM 2162 O O . ILE A 1 267 ? 5.639 -0.655 13.284 1.00 48.97 267 ILE A O 1
ATOM 2166 N N . PRO A 1 268 ? 5.380 -0.582 11.029 1.00 50.69 268 PRO A N 1
ATOM 2167 C CA . PRO A 1 268 ? 6.705 -1.107 10.756 1.00 50.69 268 PRO A CA 1
ATOM 2168 C C . PRO A 1 268 ? 7.656 -0.167 11.473 1.00 50.69 268 PRO A C 1
ATOM 2170 O O . PRO A 1 268 ? 7.666 1.027 11.161 1.00 50.69 268 PRO A O 1
ATOM 2173 N N . GLY A 1 269 ? 8.292 -0.665 12.541 1.00 50.97 269 GLY A N 1
ATOM 2174 C CA . GLY A 1 269 ? 9.077 0.177 13.430 1.00 50.97 269 GLY A CA 1
ATOM 2175 C C . GLY A 1 269 ? 10.039 0.939 12.550 1.00 50.97 269 GLY A C 1
ATOM 2176 O O . GLY A 1 269 ? 10.719 0.284 11.766 1.00 50.97 269 GLY A O 1
ATOM 2177 N N . GLU A 1 270 ? 9.974 2.274 12.619 1.00 53.34 270 GLU A N 1
ATOM 2178 C CA . GLU A 1 270 ? 10.671 3.219 11.746 1.00 53.34 270 GLU A CA 1
ATOM 2179 C C . GLU A 1 270 ? 11.977 2.585 11.278 1.00 53.34 270 GLU A C 1
ATOM 2181 O O . GLU A 1 270 ? 12.869 2.372 12.107 1.00 53.34 270 GLU A O 1
ATOM 2186 N N . ASP A 1 271 ? 12.004 2.124 10.014 1.00 52.78 271 ASP A N 1
ATOM 2187 C CA . ASP A 1 271 ? 13.121 1.339 9.495 1.00 52.78 271 ASP A CA 1
ATOM 2188 C C . ASP A 1 271 ? 14.358 2.167 9.795 1.00 52.78 271 ASP A C 1
ATOM 2190 O O . ASP A 1 271 ? 14.528 3.248 9.217 1.00 52.78 271 ASP A O 1
ATOM 2194 N N . LYS A 1 272 ? 15.167 1.707 10.766 1.00 61.22 272 LYS A N 1
ATOM 2195 C CA . LYS A 1 272 ? 16.378 2.422 11.165 1.00 61.22 272 LYS A CA 1
ATOM 2196 C C . LYS A 1 272 ? 17.074 2.744 9.860 1.00 61.22 272 LYS A C 1
ATOM 2198 O O . LYS A 1 272 ? 17.231 1.801 9.073 1.00 61.22 272 LYS A O 1
ATOM 2203 N N . PRO A 1 273 ? 17.405 4.026 9.602 1.00 56.03 273 PRO A N 1
ATOM 2204 C CA . PRO A 1 273 ? 17.952 4.435 8.323 1.00 56.03 273 PRO A CA 1
ATOM 2205 C C . PRO A 1 273 ? 19.002 3.403 7.986 1.00 56.03 273 PRO A C 1
ATOM 2207 O O . PRO A 1 273 ? 19.865 3.140 8.827 1.00 56.03 273 PRO A O 1
ATOM 2210 N N . LEU A 1 274 ? 18.818 2.722 6.850 1.00 48.56 274 LEU A N 1
ATOM 2211 C CA . LEU A 1 274 ? 19.781 1.763 6.347 1.00 48.56 274 LEU A CA 1
ATOM 2212 C C . LEU A 1 274 ? 21.074 2.555 6.276 1.00 48.56 274 LEU A C 1
ATOM 2214 O O . LEU A 1 274 ? 21.311 3.298 5.323 1.00 48.56 274 LEU A O 1
ATOM 2218 N N . GLU A 1 275 ? 21.874 2.456 7.335 1.00 45.53 275 GLU A N 1
ATOM 2219 C CA . GLU A 1 275 ? 23.240 2.891 7.338 1.00 45.53 275 GLU A CA 1
ATOM 2220 C C . GLU A 1 275 ? 23.866 1.916 6.361 1.00 45.53 275 GLU A C 1
ATOM 2222 O O . GLU A 1 275 ? 24.420 0.878 6.723 1.00 45.53 275 GLU A O 1
ATOM 2227 N N . LEU A 1 276 ? 23.781 2.273 5.082 1.00 49.62 276 LEU A N 1
ATOM 2228 C CA . LEU A 1 276 ? 24.784 1.965 4.099 1.00 49.62 276 LEU A CA 1
ATOM 2229 C C . LEU A 1 276 ? 26.053 2.662 4.602 1.00 49.62 276 LEU A C 1
ATOM 2231 O O . LEU A 1 276 ? 26.590 3.569 3.973 1.00 49.62 276 LEU A O 1
ATOM 2235 N N . LYS A 1 277 ? 26.576 2.198 5.743 1.00 48.03 277 LYS A N 1
ATOM 2236 C CA . LYS A 1 277 ? 27.996 2.045 5.953 1.00 48.03 277 LYS A CA 1
ATOM 2237 C C . LYS A 1 277 ? 28.412 1.113 4.831 1.00 48.03 277 LYS A C 1
ATOM 2239 O O . LYS A 1 277 ? 28.593 -0.088 5.014 1.00 48.03 277 LYS A O 1
ATOM 2244 N N . ALA A 1 278 ? 28.552 1.688 3.638 1.00 52.09 278 ALA A N 1
ATOM 2245 C CA . ALA A 1 278 ? 29.615 1.306 2.757 1.00 52.09 278 ALA A CA 1
ATOM 2246 C C . ALA A 1 278 ? 30.835 1.357 3.669 1.00 52.09 278 ALA A C 1
ATOM 2248 O O . ALA A 1 278 ? 31.372 2.427 3.952 1.00 52.09 278 ALA A O 1
ATOM 2249 N N . LYS A 1 279 ? 31.198 0.202 4.246 1.00 50.50 279 LYS A N 1
ATOM 2250 C CA . LYS A 1 279 ? 32.561 -0.000 4.688 1.00 50.50 279 LYS A CA 1
ATOM 2251 C C . LYS A 1 279 ? 33.337 0.439 3.467 1.00 50.50 279 LYS A C 1
ATOM 2253 O O . LYS A 1 279 ? 33.225 -0.192 2.415 1.00 50.50 279 LYS A O 1
ATOM 2258 N N . ALA A 1 280 ? 34.027 1.564 3.589 1.00 54.19 280 ALA A N 1
ATOM 2259 C CA . ALA A 1 280 ? 35.121 1.900 2.717 1.00 54.19 280 ALA A CA 1
ATOM 2260 C C . ALA A 1 280 ? 36.164 0.805 2.960 1.00 54.19 280 ALA A C 1
ATOM 2262 O O . ALA A 1 280 ? 37.161 1.019 3.634 1.00 54.19 280 ALA A O 1
ATOM 2263 N N . GLY A 1 281 ? 35.870 -0.414 2.500 1.00 52.72 281 GLY A N 1
ATOM 2264 C CA . GLY A 1 281 ? 36.891 -1.368 2.164 1.00 52.72 281 GLY A CA 1
ATOM 2265 C C . GLY A 1 281 ? 37.646 -0.632 1.089 1.00 52.72 281 GLY A C 1
ATOM 2266 O O . GLY A 1 281 ? 37.136 -0.444 -0.020 1.00 52.72 281 GLY A O 1
ATOM 2267 N N . LEU A 1 282 ? 38.793 -0.078 1.475 1.00 54.28 282 LEU A N 1
ATOM 2268 C CA . LEU A 1 282 ? 39.713 0.443 0.499 1.00 54.28 282 LEU A CA 1
ATOM 2269 C C . LEU A 1 282 ? 39.886 -0.668 -0.536 1.00 54.28 282 LEU A C 1
ATOM 2271 O O . LEU A 1 282 ? 39.988 -1.846 -0.192 1.00 54.28 282 LEU A O 1
ATOM 2275 N N . LEU A 1 283 ? 39.949 -0.300 -1.811 1.00 52.66 283 LEU A N 1
ATOM 2276 C CA . LEU A 1 283 ? 40.281 -1.244 -2.878 1.00 52.66 283 LEU A CA 1
ATOM 2277 C C . LEU A 1 283 ? 41.602 -2.005 -2.600 1.00 52.66 283 LEU A C 1
ATOM 2279 O O . LEU A 1 283 ? 41.871 -3.001 -3.258 1.00 52.66 283 LEU A O 1
ATOM 2283 N N . SER A 1 284 ? 42.411 -1.549 -1.631 1.00 58.88 284 SER A N 1
ATOM 2284 C CA . SER A 1 284 ? 43.605 -2.221 -1.111 1.00 58.88 284 SER A CA 1
ATOM 2285 C C . SER A 1 284 ? 43.330 -3.465 -0.259 1.00 58.88 284 SER A C 1
ATOM 2287 O O . SER A 1 284 ? 44.203 -4.325 -0.176 1.00 58.88 284 SER A O 1
ATOM 2289 N N . ASP A 1 285 ? 42.150 -3.585 0.357 1.00 51.97 285 ASP A N 1
ATOM 2290 C CA . ASP A 1 285 ? 41.783 -4.736 1.200 1.00 51.97 285 ASP A CA 1
ATOM 2291 C C . ASP A 1 285 ? 41.267 -5.910 0.360 1.00 51.97 285 ASP A C 1
ATOM 2293 O O . ASP A 1 285 ? 41.329 -7.066 0.782 1.00 51.97 285 ASP A O 1
ATOM 2297 N N . LEU A 1 286 ? 40.872 -5.637 -0.889 1.00 53.34 286 LEU A N 1
ATOM 2298 C CA . LEU A 1 286 ? 40.899 -6.624 -1.964 1.00 53.34 286 LEU A CA 1
ATOM 2299 C C . LEU A 1 286 ? 42.360 -6.859 -2.356 1.00 53.34 286 LEU A C 1
ATOM 2301 O O . LEU A 1 286 ? 42.794 -6.573 -3.471 1.00 53.34 286 LEU A O 1
ATOM 2305 N N . ASN A 1 287 ? 43.122 -7.435 -1.427 1.00 50.41 287 ASN A N 1
ATOM 2306 C CA . ASN A 1 287 ? 44.350 -8.140 -1.735 1.00 50.41 287 ASN A CA 1
ATOM 2307 C C . ASN A 1 287 ? 43.955 -9.408 -2.505 1.00 50.41 287 ASN A C 1
ATOM 2309 O O . ASN A 1 287 ? 44.006 -10.529 -1.999 1.00 50.41 287 ASN A O 1
ATOM 2313 N N . LEU A 1 288 ? 43.518 -9.203 -3.751 1.00 52.66 288 LEU A N 1
ATOM 2314 C CA . LEU A 1 288 ? 43.616 -10.159 -4.834 1.00 52.66 288 LEU A CA 1
ATOM 2315 C C . LEU A 1 288 ? 45.111 -10.436 -4.979 1.00 52.66 288 LEU A C 1
ATOM 2317 O O . LEU A 1 288 ? 45.776 -9.890 -5.859 1.00 52.66 288 LEU A O 1
ATOM 2321 N N . LYS A 1 289 ? 45.656 -11.269 -4.085 1.00 50.38 289 LYS A N 1
ATOM 2322 C CA . LYS A 1 289 ? 46.843 -12.047 -4.399 1.00 50.38 289 LYS A CA 1
ATOM 2323 C C . LYS A 1 289 ? 46.499 -12.736 -5.704 1.00 50.38 289 LYS A C 1
ATOM 2325 O O . LYS A 1 289 ? 45.626 -13.592 -5.783 1.00 50.38 289 LYS A O 1
ATOM 2330 N N . THR A 1 290 ? 47.124 -12.211 -6.736 1.00 52.62 290 THR A N 1
ATOM 2331 C CA . THR A 1 290 ? 46.971 -12.506 -8.141 1.00 52.62 290 THR A CA 1
ATOM 2332 C C . THR A 1 290 ? 47.442 -13.928 -8.426 1.00 52.62 290 THR A C 1
ATOM 2334 O O . THR A 1 290 ? 48.427 -14.128 -9.127 1.00 52.62 290 THR A O 1
ATOM 2337 N N . SER A 1 291 ? 46.718 -14.944 -7.958 1.00 51.91 291 SER A N 1
ATOM 2338 C CA . SER A 1 291 ? 46.626 -16.181 -8.729 1.00 51.91 291 SER A CA 1
ATOM 2339 C C . SER A 1 291 ? 45.675 -15.870 -9.874 1.00 51.91 291 SER A C 1
ATOM 2341 O O . SER A 1 291 ? 44.464 -16.004 -9.785 1.00 51.91 291 SER A O 1
ATOM 2343 N N . ASN A 1 292 ? 46.228 -15.295 -10.938 1.00 55.84 292 ASN A N 1
ATOM 2344 C CA . ASN A 1 292 ? 45.515 -15.118 -12.187 1.00 55.84 292 ASN A CA 1
ATOM 2345 C C . ASN A 1 292 ? 45.398 -16.537 -12.777 1.00 55.84 292 ASN A C 1
ATOM 2347 O O . ASN A 1 292 ? 46.402 -17.027 -13.300 1.00 55.84 292 ASN A O 1
ATOM 2351 N N . PRO A 1 293 ? 44.252 -17.240 -12.660 1.00 58.56 293 PRO A N 1
ATOM 2352 C CA . PRO A 1 293 ? 44.185 -18.680 -12.947 1.00 58.56 293 PRO A CA 1
ATOM 2353 C C . PRO A 1 293 ? 44.473 -18.977 -14.427 1.00 58.56 293 PRO A C 1
ATOM 2355 O O . PRO A 1 293 ? 44.934 -20.053 -14.793 1.00 58.56 293 PRO A O 1
ATOM 2358 N N . ILE A 1 294 ? 44.297 -17.970 -15.285 1.00 57.44 294 ILE A N 1
ATOM 2359 C CA . ILE A 1 294 ? 44.630 -18.013 -16.710 1.00 57.44 294 ILE A CA 1
ATOM 2360 C C . ILE A 1 294 ? 46.154 -18.068 -16.932 1.00 57.44 294 ILE A C 1
ATOM 2362 O O . ILE A 1 294 ? 46.625 -18.668 -17.893 1.00 57.44 294 ILE A O 1
ATOM 2366 N N . ARG A 1 295 ? 46.951 -17.471 -16.038 1.00 54.47 295 ARG A N 1
ATOM 2367 C CA . ARG A 1 295 ? 48.413 -17.391 -16.167 1.00 54.47 295 ARG A CA 1
ATOM 2368 C C . ARG A 1 295 ? 49.107 -18.681 -15.716 1.00 54.47 295 ARG A C 1
ATOM 2370 O O . ARG A 1 295 ? 50.109 -19.056 -16.315 1.00 54.47 295 ARG A O 1
ATOM 2377 N N . GLU A 1 296 ? 48.549 -19.385 -14.730 1.00 60.47 296 GLU A N 1
ATOM 2378 C CA . GLU A 1 296 ? 48.986 -20.744 -14.369 1.00 60.47 296 GLU A CA 1
ATOM 2379 C C . GLU A 1 296 ? 48.599 -21.769 -15.445 1.00 60.47 296 GLU A C 1
ATOM 2381 O O . GLU A 1 296 ? 49.423 -22.609 -15.802 1.00 60.47 296 GLU A O 1
ATOM 2386 N N . ALA A 1 297 ? 47.415 -21.636 -16.056 1.00 59.94 297 ALA A N 1
ATOM 2387 C CA . ALA A 1 297 ? 47.005 -22.488 -17.175 1.00 59.94 297 ALA A CA 1
ATOM 2388 C C . ALA A 1 297 ? 47.881 -22.302 -18.434 1.00 59.94 297 ALA A C 1
ATOM 2390 O O . ALA A 1 297 ? 48.168 -23.270 -19.133 1.00 59.94 297 ALA A O 1
ATOM 2391 N N . LEU A 1 298 ? 48.349 -21.079 -18.711 1.00 56.28 298 LEU A N 1
ATOM 2392 C CA . LEU A 1 298 ? 49.224 -20.790 -19.858 1.00 56.28 298 LEU A CA 1
ATOM 2393 C C . LEU A 1 298 ? 50.687 -21.207 -19.634 1.00 56.28 298 LEU A C 1
ATOM 2395 O O . LEU A 1 298 ? 51.343 -21.640 -20.581 1.00 56.28 298 LEU A O 1
ATOM 2399 N N . ASN A 1 299 ? 51.198 -21.140 -18.400 1.00 58.06 299 ASN A N 1
ATOM 2400 C CA . ASN A 1 299 ? 52.566 -21.576 -18.090 1.00 58.06 299 ASN A CA 1
ATOM 2401 C C . ASN A 1 299 ? 52.735 -23.106 -18.139 1.00 58.06 299 ASN A C 1
ATOM 2403 O O . ASN A 1 299 ? 53.836 -23.584 -18.402 1.00 58.06 299 ASN A O 1
ATOM 2407 N N . GLY A 1 300 ? 51.656 -23.877 -17.962 1.00 64.62 300 GLY A N 1
ATOM 2408 C CA . GLY A 1 300 ? 51.663 -25.330 -18.167 1.00 64.62 300 GLY A CA 1
ATOM 2409 C C . GLY A 1 300 ? 51.733 -25.768 -19.638 1.00 64.62 300 GLY A C 1
ATOM 2410 O O . GLY A 1 300 ? 51.983 -26.938 -19.906 1.00 64.62 300 GLY A O 1
ATOM 2411 N N . MET A 1 301 ? 51.539 -24.852 -20.596 1.00 62.00 301 MET A N 1
ATOM 2412 C CA . MET A 1 301 ? 51.495 -25.158 -22.036 1.00 62.00 301 MET A CA 1
ATOM 2413 C C . MET A 1 301 ? 52.794 -24.826 -22.793 1.00 62.00 301 MET A C 1
ATOM 2415 O O . MET A 1 301 ? 52.815 -24.867 -24.018 1.00 62.00 301 MET A O 1
ATOM 2419 N N . GLY A 1 302 ? 53.892 -24.506 -22.096 1.00 54.62 302 GLY A N 1
ATOM 2420 C CA . GLY A 1 302 ? 55.224 -24.406 -22.713 1.00 54.62 302 GLY A CA 1
ATOM 2421 C C . GLY A 1 302 ? 55.448 -23.209 -23.649 1.00 54.62 302 GLY A C 1
ATOM 2422 O O . GLY A 1 302 ? 56.430 -23.191 -24.389 1.00 54.62 302 GLY A O 1
ATOM 2423 N N . PHE A 1 303 ? 54.590 -22.187 -23.624 1.00 54.97 303 PHE A N 1
ATOM 2424 C CA . PHE A 1 303 ? 54.808 -20.979 -24.421 1.00 54.97 303 PHE A CA 1
ATOM 2425 C C . PHE A 1 303 ? 55.817 -20.050 -23.736 1.00 54.97 303 PHE A C 1
ATOM 2427 O O . PHE A 1 303 ? 55.511 -19.379 -22.751 1.00 54.97 303 PHE A O 1
ATOM 2434 N N . ALA A 1 304 ? 57.037 -20.003 -24.275 1.00 51.59 304 ALA A N 1
ATOM 2435 C CA . ALA A 1 304 ? 58.079 -19.081 -23.844 1.00 51.59 304 ALA A CA 1
ATOM 2436 C C . ALA A 1 304 ? 57.616 -17.624 -24.013 1.00 51.59 304 ALA A C 1
ATOM 2438 O O . ALA A 1 304 ? 57.346 -17.158 -25.122 1.00 51.59 304 ALA A O 1
ATOM 2439 N N . THR A 1 305 ? 57.524 -16.882 -22.910 1.00 55.62 305 THR A N 1
ATOM 2440 C CA . THR A 1 305 ? 57.219 -15.449 -22.958 1.00 55.62 305 THR A CA 1
ATOM 2441 C C . THR A 1 305 ? 58.431 -14.658 -23.462 1.00 55.62 305 THR A C 1
ATOM 2443 O O . THR A 1 305 ? 59.538 -14.896 -22.969 1.00 55.62 305 THR A O 1
ATOM 2446 N N . PRO A 1 306 ? 58.252 -13.684 -24.373 1.00 53.09 306 PRO A N 1
ATOM 2447 C CA . PRO A 1 306 ? 59.347 -12.863 -24.877 1.00 53.09 306 PRO A CA 1
ATOM 2448 C C . PRO A 1 306 ? 59.964 -12.013 -23.756 1.00 53.09 306 PRO A C 1
ATOM 2450 O O . PRO A 1 306 ? 59.271 -11.362 -22.971 1.00 53.09 306 PRO A O 1
ATOM 2453 N N . THR A 1 307 ? 61.292 -12.039 -23.679 1.00 52.88 307 THR A N 1
ATOM 2454 C CA . THR A 1 307 ? 62.115 -11.291 -22.726 1.00 52.88 307 THR A CA 1
ATOM 2455 C C . THR A 1 307 ? 61.975 -9.777 -22.922 1.00 52.88 307 THR A C 1
ATOM 2457 O O . THR A 1 307 ? 61.872 -9.271 -24.037 1.00 52.88 307 THR A O 1
ATOM 2460 N N . LYS A 1 308 ? 61.985 -9.039 -21.801 1.00 53.53 308 LYS A N 1
ATOM 2461 C CA . LYS A 1 308 ? 61.768 -7.581 -21.645 1.00 53.53 308 LYS A CA 1
ATOM 2462 C C . LYS A 1 308 ? 62.824 -6.665 -22.308 1.00 53.53 308 LYS A C 1
ATOM 2464 O O . LYS A 1 308 ? 63.067 -5.562 -21.827 1.00 53.53 308 LYS A O 1
ATOM 2469 N N . ALA A 1 309 ? 63.451 -7.067 -23.406 1.00 52.84 309 ALA A N 1
ATOM 2470 C CA . ALA A 1 309 ? 64.518 -6.310 -24.057 1.00 52.84 309 ALA A CA 1
ATOM 2471 C C . ALA A 1 309 ? 64.074 -5.710 -25.403 1.00 52.84 309 ALA A C 1
ATOM 2473 O O . ALA A 1 309 ? 64.667 -6.008 -26.428 1.00 52.84 309 ALA A O 1
ATOM 2474 N N . SER A 1 310 ? 63.018 -4.885 -25.424 1.00 52.75 310 SER A N 1
ATOM 2475 C CA . SER A 1 310 ? 62.720 -3.980 -26.554 1.00 52.75 310 SER A CA 1
ATOM 2476 C C . SER A 1 310 ? 61.505 -3.091 -26.247 1.00 52.75 310 SER A C 1
ATOM 2478 O O . SER A 1 310 ? 60.432 -3.235 -26.829 1.00 52.75 310 SER A O 1
ATOM 2480 N N . LEU A 1 311 ? 61.657 -2.137 -25.334 1.00 49.25 311 LEU A N 1
ATOM 2481 C CA . LEU A 1 311 ? 60.766 -0.975 -25.256 1.00 49.25 311 LEU A CA 1
ATOM 2482 C C . LEU A 1 311 ? 61.630 0.265 -25.476 1.00 49.25 311 LEU A C 1
ATOM 2484 O O . LEU A 1 311 ? 62.008 0.963 -24.541 1.00 49.25 311 LEU A O 1
ATOM 2488 N N . LYS A 1 312 ? 62.004 0.493 -26.743 1.00 51.84 312 LYS A N 1
ATOM 2489 C CA . LYS A 1 312 ? 62.503 1.798 -27.181 1.00 51.84 312 LYS A CA 1
ATOM 2490 C C . LYS A 1 312 ? 61.360 2.800 -27.023 1.00 51.84 312 LYS A C 1
ATOM 2492 O O . LYS A 1 312 ? 60.243 2.559 -27.474 1.00 51.84 312 LYS A O 1
ATOM 2497 N N . SER A 1 313 ? 61.667 3.886 -26.330 1.00 56.59 313 SER A N 1
ATOM 2498 C CA . SER A 1 313 ? 60.812 5.033 -26.053 1.00 56.59 313 SER A CA 1
ATOM 2499 C C . SER A 1 313 ? 60.053 5.505 -27.296 1.00 56.59 313 SER A C 1
ATOM 2501 O O . SER A 1 313 ? 60.646 5.869 -28.311 1.00 56.59 313 SER A O 1
ATOM 2503 N N . ALA A 1 314 ? 58.724 5.521 -27.201 1.00 60.94 314 ALA A N 1
ATOM 2504 C CA . ALA A 1 314 ? 57.879 6.185 -28.181 1.00 60.94 314 ALA A CA 1
ATOM 2505 C C . ALA A 1 314 ? 58.124 7.709 -28.115 1.00 60.94 314 ALA A C 1
ATOM 2507 O O . ALA A 1 314 ? 58.207 8.258 -27.011 1.00 60.94 314 ALA A O 1
ATOM 2508 N N . PRO A 1 315 ? 58.249 8.407 -29.257 1.00 68.50 315 PRO A N 1
ATOM 2509 C CA . PRO A 1 315 ? 58.424 9.853 -29.270 1.00 68.50 315 PRO A CA 1
ATOM 2510 C C . PRO A 1 315 ? 57.165 10.561 -28.736 1.00 68.50 315 PRO A C 1
ATOM 2512 O O . PRO A 1 315 ? 56.049 10.072 -28.941 1.00 68.50 315 PRO A O 1
ATOM 2515 N N . PRO A 1 316 ? 57.316 11.716 -28.061 1.00 69.38 316 PRO A N 1
ATOM 2516 C CA . PRO A 1 316 ? 56.191 12.436 -27.480 1.00 69.38 316 PRO A CA 1
ATOM 2517 C C . PRO A 1 316 ? 55.209 12.916 -28.565 1.00 69.38 316 PRO A C 1
ATOM 2519 O O . PRO A 1 316 ? 55.623 13.248 -29.682 1.00 69.38 316 PRO A O 1
ATOM 2522 N N . PRO A 1 317 ? 53.902 12.981 -28.254 1.00 64.31 317 PRO A N 1
ATOM 2523 C CA . PRO A 1 317 ? 52.885 13.390 -29.213 1.00 64.31 317 PRO A CA 1
ATOM 2524 C C . PRO A 1 317 ? 53.112 14.837 -29.666 1.00 64.31 317 PRO A C 1
ATOM 2526 O O . PRO A 1 317 ? 53.290 15.747 -28.853 1.00 64.31 317 PRO A O 1
ATOM 2529 N N . LYS A 1 318 ? 53.084 15.059 -30.987 1.00 67.25 318 LYS A N 1
ATOM 2530 C CA . LYS A 1 318 ? 53.179 16.396 -31.585 1.00 67.25 318 LYS A CA 1
ATOM 2531 C C . LYS A 1 318 ? 52.037 17.276 -31.068 1.00 67.25 318 LYS A C 1
ATOM 2533 O O . LYS A 1 318 ? 50.864 16.922 -31.175 1.00 67.25 318 LYS A O 1
ATOM 2538 N N . ARG A 1 319 ? 52.400 18.440 -30.526 1.00 64.38 319 ARG A N 1
ATOM 2539 C CA . ARG A 1 319 ? 51.485 19.469 -30.020 1.00 64.38 319 ARG A CA 1
ATOM 2540 C C . ARG A 1 319 ? 50.584 19.952 -31.162 1.00 64.38 319 ARG A C 1
ATOM 2542 O O . ARG A 1 319 ? 51.050 20.611 -32.087 1.00 64.38 319 ARG A O 1
ATOM 2549 N N . VAL A 1 320 ? 49.300 19.603 -31.110 1.00 66.75 320 VAL A N 1
ATOM 2550 C CA . VAL A 1 320 ? 48.295 20.073 -32.072 1.00 66.75 320 VAL A CA 1
ATOM 2551 C C . VAL A 1 320 ? 48.050 21.560 -31.812 1.00 66.75 320 VAL A C 1
ATOM 2553 O O . VAL A 1 320 ? 47.468 21.934 -30.794 1.00 66.75 320 VAL A O 1
ATOM 2556 N N . VAL A 1 321 ? 48.526 22.414 -32.717 1.00 66.81 321 VAL A N 1
ATOM 2557 C CA . VAL A 1 321 ? 48.222 23.850 -32.721 1.00 66.81 321 VAL A CA 1
ATOM 2558 C C . VAL A 1 321 ? 46.737 24.008 -33.053 1.00 66.81 321 VAL A C 1
ATOM 2560 O O . VAL A 1 321 ? 46.299 23.661 -34.150 1.00 66.81 321 VAL A O 1
ATOM 2563 N N . ARG A 1 322 ? 45.946 24.494 -32.089 1.00 59.72 322 ARG A N 1
ATOM 2564 C CA . ARG A 1 322 ? 44.552 24.895 -32.316 1.00 59.72 322 ARG A CA 1
ATOM 2565 C C . ARG A 1 322 ? 44.551 26.059 -33.309 1.00 59.72 322 ARG A C 1
ATOM 2567 O O . ARG A 1 322 ? 45.103 27.109 -33.007 1.00 59.72 322 ARG A O 1
ATOM 2574 N N . ARG A 1 323 ? 43.962 25.861 -34.490 1.00 57.06 323 ARG A N 1
ATOM 2575 C CA . ARG A 1 323 ? 43.654 26.958 -35.416 1.00 57.06 323 ARG A CA 1
ATOM 2576 C C . ARG A 1 323 ? 42.415 27.689 -34.903 1.00 57.06 323 ARG A C 1
ATOM 2578 O O . ARG A 1 323 ? 41.400 27.045 -34.637 1.00 57.06 323 ARG A O 1
ATOM 2585 N N . ASP A 1 324 ? 42.528 29.004 -34.754 1.00 62.16 324 ASP A N 1
ATOM 2586 C CA . ASP A 1 324 ? 41.428 29.880 -34.358 1.00 62.16 324 ASP A CA 1
ATOM 2587 C C . ASP A 1 324 ? 40.285 29.846 -35.391 1.00 62.16 324 ASP A C 1
ATOM 2589 O O . ASP A 1 324 ? 40.554 29.932 -36.591 1.00 62.16 324 ASP A O 1
ATOM 2593 N N . PRO A 1 325 ? 39.002 29.767 -34.983 1.00 53.81 325 PRO A N 1
ATOM 2594 C CA . PRO A 1 325 ? 37.879 29.643 -35.919 1.00 53.81 325 PRO A CA 1
ATOM 2595 C C . PRO A 1 325 ? 37.416 30.962 -36.567 1.00 53.81 325 PRO A C 1
ATOM 2597 O O . PRO A 1 325 ? 36.333 30.998 -37.145 1.00 53.81 325 PRO A O 1
ATOM 2600 N N . ARG A 1 326 ? 38.161 32.069 -36.454 1.00 54.12 326 ARG A N 1
ATOM 2601 C CA . ARG A 1 326 ? 37.673 33.418 -36.815 1.00 54.12 326 ARG A CA 1
ATOM 2602 C C . ARG A 1 326 ? 38.369 34.029 -38.032 1.00 54.12 326 ARG A C 1
ATOM 2604 O O . ARG A 1 326 ? 38.928 35.114 -37.939 1.00 54.12 326 ARG A O 1
ATOM 2611 N N . ALA A 1 327 ? 38.318 33.360 -39.179 1.00 54.50 327 ALA A N 1
ATOM 2612 C CA . ALA A 1 327 ? 38.795 33.957 -40.427 1.00 54.50 327 ALA A CA 1
ATOM 2613 C C . ALA A 1 327 ? 38.052 33.423 -41.658 1.00 54.50 327 ALA A C 1
ATOM 2615 O O . ALA A 1 327 ? 38.669 32.820 -42.522 1.00 54.50 327 ALA A O 1
ATOM 2616 N N . TYR A 1 328 ? 36.734 33.635 -41.736 1.00 48.38 328 TYR A N 1
ATOM 2617 C CA . TYR A 1 328 ? 36.006 33.612 -43.012 1.00 48.38 328 TYR A CA 1
ATOM 2618 C C . TYR A 1 328 ? 34.833 34.597 -42.959 1.00 48.38 328 TYR A C 1
ATOM 2620 O O . TYR A 1 328 ? 33.689 34.214 -42.737 1.00 48.38 328 TYR A O 1
ATOM 2628 N N . HIS A 1 329 ? 35.130 35.878 -43.162 1.00 54.50 329 HIS A N 1
ATOM 2629 C CA . HIS A 1 329 ? 34.156 36.849 -43.650 1.00 54.50 329 HIS A CA 1
ATOM 2630 C C . HIS A 1 329 ? 34.800 37.689 -44.754 1.00 54.50 329 HIS A C 1
ATOM 2632 O O . HIS A 1 329 ? 35.961 38.066 -44.641 1.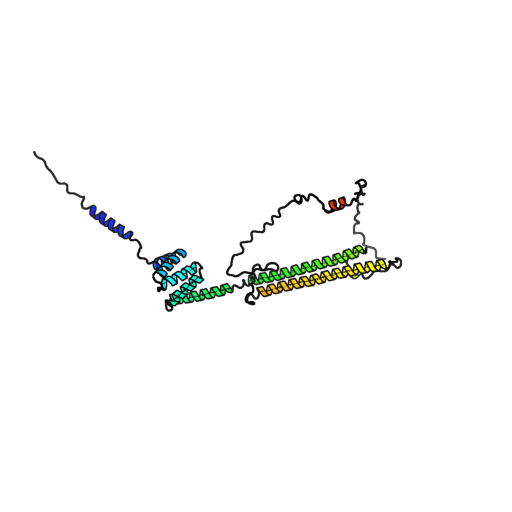00 54.50 329 HIS A O 1
ATOM 2638 N N . HIS A 1 330 ? 33.984 37.966 -45.773 1.00 55.50 330 HIS A N 1
ATOM 2639 C CA . HIS A 1 330 ? 34.206 38.823 -46.938 1.00 55.50 330 HIS A CA 1
ATOM 2640 C C . HIS A 1 330 ? 35.059 38.270 -48.076 1.00 55.50 330 HIS A C 1
ATOM 2642 O O . HIS A 1 330 ? 36.261 38.474 -48.107 1.00 55.50 330 HIS A O 1
ATOM 2648 N N . PHE A 1 331 ? 34.382 37.691 -49.071 1.00 48.28 331 PHE A N 1
ATOM 2649 C CA . PHE A 1 331 ? 34.594 38.049 -50.476 1.00 48.28 331 PHE A CA 1
ATOM 2650 C C . PHE A 1 331 ? 33.274 37.863 -51.230 1.00 48.28 331 PHE A C 1
ATOM 2652 O O . PHE A 1 331 ? 32.706 36.772 -51.227 1.00 48.28 331 PHE A O 1
ATOM 2659 N N . GLY A 1 332 ? 32.778 38.947 -51.820 1.00 49.94 332 GLY A N 1
ATOM 2660 C CA . GLY A 1 332 ? 31.560 38.973 -52.619 1.00 49.94 332 GLY A CA 1
ATOM 2661 C C . GLY A 1 332 ? 31.052 40.397 -52.769 1.00 49.94 332 GLY A C 1
ATOM 2662 O O . GLY A 1 332 ? 30.179 40.788 -52.009 1.00 49.94 332 GLY A O 1
ATOM 2663 N N . ASP A 1 333 ? 31.689 41.154 -53.659 1.00 58.69 333 ASP A N 1
ATOM 2664 C CA . ASP A 1 333 ? 31.077 42.136 -54.562 1.00 58.69 333 ASP A CA 1
ATOM 2665 C C . ASP A 1 333 ? 32.144 42.544 -55.597 1.00 58.69 333 ASP A C 1
ATOM 2667 O O . ASP A 1 333 ? 33.331 42.578 -55.253 1.00 58.69 333 ASP A O 1
ATOM 2671 N N . TRP A 1 334 ? 31.679 42.838 -56.819 1.00 54.50 334 TRP A N 1
ATOM 2672 C CA . TRP A 1 334 ? 32.368 43.116 -58.101 1.00 54.50 334 TRP A CA 1
ATOM 2673 C C . TRP A 1 334 ? 32.544 41.926 -59.049 1.00 54.50 334 TRP A C 1
ATOM 2675 O O . TRP A 1 334 ? 33.460 41.096 -58.849 1.00 54.50 334 TRP A O 1
#

pLDDT: mean 76.57, std 19.57, range [45.53, 98.25]